Protein AF-0000000086005276 (afdb_homodimer)

Structure (mmCIF, N/CA/C/O backbone):
data_AF-0000000086005276-model_v1
#
loop_
_entity.id
_entity.type
_entity.pdbx_description
1 polymer 'Putative transcriptional regulator'
#
loop_
_atom_site.group_PDB
_atom_site.id
_atom_site.type_symbol
_atom_site.label_atom_id
_atom_site.label_alt_id
_atom_site.label_comp_id
_atom_site.label_asym_id
_atom_site.label_entity_id
_atom_site.label_seq_id
_atom_site.pdbx_PDB_ins_code
_atom_site.Cartn_x
_atom_site.Cartn_y
_atom_site.Cartn_z
_atom_site.occupancy
_atom_site.B_iso_or_equiv
_atom_site.auth_seq_id
_atom_site.auth_comp_id
_atom_site.auth_asym_id
_atom_site.auth_atom_id
_atom_site.pdbx_PDB_model_num
ATOM 1 N N . MET A 1 1 ? 14.531 -35.031 -32.125 1 27.39 1 MET A N 1
ATOM 2 C CA . MET A 1 1 ? 13.594 -35.625 -31.172 1 27.39 1 MET A CA 1
ATOM 3 C C . MET A 1 1 ? 12.617 -34.562 -30.656 1 27.39 1 MET A C 1
ATOM 5 O O . MET A 1 1 ? 11.555 -34.906 -30.141 1 27.39 1 MET A O 1
ATOM 9 N N . ALA A 1 2 ? 13.062 -33.344 -30.766 1 36.91 2 ALA A N 1
ATOM 10 C CA . ALA A 1 2 ? 12.281 -32.188 -30.328 1 36.91 2 ALA A CA 1
ATOM 11 C C . ALA A 1 2 ? 11.133 -31.906 -31.297 1 36.91 2 ALA A C 1
ATOM 13 O O . ALA A 1 2 ? 10.039 -31.531 -30.875 1 36.91 2 ALA A O 1
ATOM 14 N N . LYS A 1 3 ? 11.352 -32 -32.438 1 48.75 3 LYS A N 1
ATOM 15 C CA . LYS A 1 3 ? 10.375 -31.719 -33.469 1 48.75 3 LYS A CA 1
ATOM 16 C C . LYS A 1 3 ? 9.227 -32.719 -33.438 1 48.75 3 LYS A C 1
ATOM 18 O O . LYS A 1 3 ? 8.094 -32.375 -33.812 1 48.75 3 LYS A O 1
ATOM 23 N N . LYS A 1 4 ? 9.492 -33.812 -33.188 1 44.12 4 LYS A N 1
ATOM 24 C CA . LYS A 1 4 ? 8.484 -34.875 -33.188 1 44.12 4 LYS A CA 1
ATOM 25 C C . LYS A 1 4 ? 7.582 -34.781 -31.953 1 44.12 4 LYS A C 1
ATOM 27 O O . LYS A 1 4 ? 6.406 -35.125 -32 1 44.12 4 LYS A O 1
ATOM 32 N N . LEU A 1 5 ? 8.102 -34.25 -30.781 1 45.25 5 LEU A N 1
ATOM 33 C CA . LEU A 1 5 ? 7.32 -34 -29.562 1 45.25 5 LEU A CA 1
ATOM 34 C C . LEU A 1 5 ? 6.332 -32.875 -29.766 1 45.25 5 LEU A C 1
ATOM 36 O O . LEU A 1 5 ? 5.309 -32.812 -29.078 1 45.25 5 LEU A O 1
ATOM 40 N N . SER A 1 6 ? 6.605 -32 -30.656 1 44.97 6 SER A N 1
ATOM 41 C CA . SER A 1 6 ? 5.738 -30.859 -30.922 1 44.97 6 SER A CA 1
ATOM 42 C C . SER A 1 6 ? 4.41 -31.312 -31.531 1 44.97 6 SER A C 1
ATOM 44 O O . SER A 1 6 ? 3.348 -30.844 -31.094 1 44.97 6 SER A O 1
ATOM 46 N N . LYS A 1 7 ? 4.473 -32.125 -32.531 1 47.47 7 LYS A N 1
ATOM 47 C CA . LYS A 1 7 ? 3.285 -32.531 -33.281 1 47.47 7 LYS A CA 1
ATOM 48 C C . LYS A 1 7 ? 2.393 -33.438 -32.438 1 47.47 7 LYS A C 1
ATOM 50 O O . LYS A 1 7 ? 1.165 -33.375 -32.531 1 47.47 7 LYS A O 1
ATOM 55 N N . ASP A 1 8 ? 2.936 -34.344 -31.703 1 43.97 8 ASP A N 1
ATOM 56 C CA . ASP A 1 8 ? 2.16 -35.25 -30.875 1 43.97 8 ASP A CA 1
ATOM 57 C C . ASP A 1 8 ? 1.458 -34.531 -29.734 1 43.97 8 ASP A C 1
ATOM 59 O O . ASP A 1 8 ? 0.433 -34.969 -29.234 1 43.97 8 ASP A O 1
ATOM 63 N N . ILE A 1 9 ? 2 -33.469 -29.297 1 49.47 9 ILE A N 1
ATOM 64 C CA . ILE A 1 9 ? 1.392 -32.688 -28.234 1 49.47 9 ILE A CA 1
ATOM 65 C C . ILE A 1 9 ? 0.088 -32.062 -28.719 1 49.47 9 ILE A C 1
ATOM 67 O O . ILE A 1 9 ? -0.892 -32 -27.969 1 49.47 9 ILE A O 1
ATOM 71 N N . GLU A 1 10 ? -0 -31.672 -29.922 1 47.53 10 GLU A N 1
ATOM 72 C CA . GLU A 1 10 ? -1.218 -31.062 -30.453 1 47.53 10 GLU A CA 1
ATOM 73 C C . GLU A 1 10 ? -2.379 -32.062 -30.438 1 47.53 10 GLU A C 1
ATOM 75 O O . GLU A 1 10 ? -3.537 -31.672 -30.297 1 47.53 10 GLU A O 1
ATOM 80 N N . LYS A 1 11 ? -2.201 -33.219 -30.859 1 49.56 11 LYS A N 1
ATOM 81 C CA . LYS A 1 11 ? -3.254 -34.219 -31.031 1 49.56 11 LYS A CA 1
ATOM 82 C C . LYS A 1 11 ? -3.877 -34.562 -29.688 1 49.56 11 LYS A C 1
ATOM 84 O O . LYS A 1 11 ? -5.062 -34.906 -29.609 1 49.56 11 LYS A O 1
ATOM 89 N N . PHE A 1 12 ? -3.07 -34.625 -28.719 1 47.84 12 PHE A N 1
ATOM 90 C CA . PHE A 1 12 ? -3.568 -35.062 -27.406 1 47.84 12 PHE A CA 1
ATOM 91 C C . PHE A 1 12 ? -4.281 -33.906 -26.703 1 47.84 12 PHE A C 1
ATOM 93 O O . PHE A 1 12 ? -4.934 -34.125 -25.672 1 47.84 12 PHE A O 1
ATOM 100 N N . PHE A 1 13 ? -4.188 -32.719 -27.266 1 47.75 13 PHE A N 1
ATOM 101 C CA . PHE A 1 13 ? -4.676 -31.609 -26.453 1 47.75 13 PHE A CA 1
ATOM 102 C C . PHE A 1 13 ? -5.859 -30.922 -27.109 1 47.75 13 PHE A C 1
ATOM 104 O O . PHE A 1 13 ? -5.699 -30.266 -28.141 1 47.75 13 PHE A O 1
ATOM 111 N N . PRO A 1 14 ? -7.078 -31.312 -26.766 1 44.22 14 PRO A N 1
ATOM 112 C CA . PRO A 1 14 ? -8.25 -30.625 -27.297 1 44.22 14 PRO A CA 1
ATOM 113 C C . PRO A 1 14 ? -8.18 -29.109 -27.109 1 44.22 14 PRO A C 1
ATOM 115 O O . PRO A 1 14 ? -7.488 -28.625 -26.203 1 44.22 14 PRO A O 1
ATOM 118 N N . GLU A 1 15 ? -8.492 -28.344 -28.125 1 42.41 15 GLU A N 1
ATOM 119 C CA . GLU A 1 15 ? -8.57 -26.891 -28.234 1 42.41 15 GLU A CA 1
ATOM 120 C C . GLU A 1 15 ? -9.328 -26.281 -27.062 1 42.41 15 GLU A C 1
ATOM 122 O O . GLU A 1 15 ? -10.555 -26.281 -27.031 1 42.41 15 GLU A O 1
ATOM 127 N N . SER A 1 16 ? -9.188 -26.656 -25.828 1 45.81 16 SER A N 1
ATOM 128 C CA . SER A 1 16 ? -9.984 -25.844 -24.906 1 45.81 16 SER A CA 1
ATOM 129 C C . SER A 1 16 ? -9.656 -24.359 -25.047 1 45.81 16 SER A C 1
ATOM 131 O O . SER A 1 16 ? -8.484 -23.984 -25.109 1 45.81 16 SER A O 1
ATOM 133 N N . THR A 1 17 ? -10.508 -23.594 -25.609 1 44.53 17 THR A N 1
ATOM 134 C CA . THR A 1 17 ? -10.664 -22.172 -25.938 1 44.53 17 THR A CA 1
ATOM 135 C C . THR A 1 17 ? -10.32 -21.297 -24.734 1 44.53 17 THR A C 1
ATOM 137 O O . THR A 1 17 ? -10.484 -20.078 -24.781 1 44.53 17 THR A O 1
ATOM 140 N N . ASN A 1 18 ? -10.117 -21.844 -23.594 1 56.09 18 ASN A N 1
ATOM 141 C CA . ASN A 1 18 ? -10.203 -20.828 -22.562 1 56.09 18 ASN A CA 1
ATOM 142 C C . ASN A 1 18 ? -8.961 -19.938 -22.531 1 56.09 18 ASN A C 1
ATOM 144 O O . ASN A 1 18 ? -7.891 -20.375 -22.125 1 56.09 18 ASN A O 1
ATOM 148 N N . CYS A 1 19 ? -8.969 -18.938 -23.359 1 69.75 19 CYS A N 1
ATOM 149 C CA . CYS A 1 19 ? -8 -17.844 -23.484 1 69.75 19 CYS A CA 1
ATOM 150 C C . CYS A 1 19 ? -7.84 -17.109 -22.172 1 69.75 19 CYS A C 1
ATOM 152 O O . CYS A 1 19 ? -8.812 -16.922 -21.438 1 69.75 19 CYS A O 1
ATOM 154 N N . ILE A 1 20 ? -6.59 -17.125 -21.609 1 84.69 20 ILE A N 1
ATOM 155 C CA . ILE A 1 20 ? -6.238 -16.375 -20.406 1 84.69 20 ILE A CA 1
ATOM 156 C C . ILE A 1 20 ? -6.734 -14.938 -20.531 1 84.69 20 ILE A C 1
ATOM 158 O O . ILE A 1 20 ? -6.434 -14.25 -21.5 1 84.69 20 ILE A O 1
ATOM 162 N N . SER A 1 21 ? -7.668 -14.562 -19.641 1 87.31 21 SER A N 1
ATOM 163 C CA . SER A 1 21 ? -8.172 -13.195 -19.641 1 87.31 21 SER A CA 1
ATOM 164 C C . SER A 1 21 ? -7.098 -12.219 -19.156 1 87.31 21 SER A C 1
ATOM 166 O O . SER A 1 21 ? -6.07 -12.633 -18.625 1 87.31 21 SER A O 1
ATOM 168 N N . SER A 1 22 ? -7.281 -10.945 -19.438 1 89.88 22 SER A N 1
ATOM 169 C CA . SER A 1 22 ? -6.383 -9.898 -18.969 1 89.88 22 SER A CA 1
ATOM 170 C C . SER A 1 22 ? -6.309 -9.898 -17.438 1 89.88 22 SER A C 1
ATOM 172 O O . SER A 1 22 ? -5.242 -9.664 -16.859 1 89.88 22 SER A O 1
ATOM 174 N N . GLU A 1 23 ? -7.441 -10.188 -16.766 1 90.69 23 GLU A N 1
ATOM 175 C CA . GLU A 1 23 ? -7.484 -10.234 -15.305 1 90.69 23 GLU A CA 1
ATOM 176 C C . GLU A 1 23 ? -6.68 -11.414 -14.766 1 90.69 23 GLU A C 1
ATOM 178 O O . GLU A 1 23 ? -6 -11.297 -13.75 1 90.69 23 GLU A O 1
ATOM 183 N N . ASP A 1 24 ? -6.762 -12.516 -15.469 1 91.81 24 ASP A N 1
ATOM 184 C CA . ASP A 1 24 ? -5.98 -13.688 -15.094 1 91.81 24 ASP A CA 1
ATOM 185 C C . ASP A 1 24 ? -4.48 -13.398 -15.172 1 91.81 24 ASP A C 1
ATOM 187 O O . ASP A 1 24 ? -3.725 -13.773 -14.273 1 91.81 24 ASP A O 1
ATOM 191 N N . LYS A 1 25 ? -4.137 -12.766 -16.219 1 93.19 25 LYS A N 1
ATOM 192 C CA . LYS A 1 25 ? -2.729 -12.438 -16.406 1 93.19 25 LYS A CA 1
ATOM 193 C C . LYS A 1 25 ? -2.232 -11.516 -15.305 1 93.19 25 LYS A C 1
ATOM 195 O O . LYS A 1 25 ? -1.12 -11.68 -14.797 1 93.19 25 LYS A O 1
ATOM 200 N N . LYS A 1 26 ? -3.055 -10.516 -14.93 1 94.94 26 LYS A N 1
ATOM 201 C CA . LYS A 1 26 ? -2.676 -9.602 -13.859 1 94.94 26 LYS A CA 1
ATOM 202 C C . LYS A 1 26 ? -2.506 -10.336 -12.531 1 94.94 26 LYS A C 1
ATOM 204 O O . LYS A 1 26 ? -1.577 -10.055 -11.773 1 94.94 26 LYS A O 1
ATOM 209 N N . SER A 1 27 ? -3.424 -11.273 -12.305 1 96.19 27 SER A N 1
ATOM 210 C CA . SER A 1 27 ? -3.32 -12.07 -11.086 1 96.19 27 SER A CA 1
ATOM 211 C C . SER A 1 27 ? -2.033 -12.883 -11.062 1 96.19 27 SER A C 1
ATOM 213 O O . SER A 1 27 ? -1.351 -12.953 -10.039 1 96.19 27 SER A O 1
ATOM 215 N N . PHE A 1 28 ? -1.757 -13.461 -12.188 1 95.31 28 PHE A N 1
ATOM 216 C CA . PHE A 1 28 ? -0.529 -14.242 -12.312 1 95.31 28 PHE A CA 1
ATOM 217 C C . PHE A 1 28 ? 0.695 -13.352 -12.117 1 95.31 28 PHE A C 1
ATOM 219 O O . PHE A 1 28 ? 1.621 -13.719 -11.383 1 95.31 28 PHE A O 1
ATOM 226 N N . ASP A 1 29 ? 0.689 -12.195 -12.773 1 95.19 29 ASP A N 1
ATOM 227 C CA . ASP A 1 29 ? 1.803 -11.258 -12.664 1 95.19 29 ASP A CA 1
ATOM 228 C C . ASP A 1 29 ? 1.958 -10.758 -11.227 1 95.19 29 ASP A C 1
ATOM 230 O O . ASP A 1 29 ? 3.074 -10.492 -10.773 1 95.19 29 ASP A O 1
ATOM 234 N N . LEU A 1 30 ? 0.839 -10.57 -10.531 1 97.62 30 LEU A N 1
ATOM 235 C CA . LEU A 1 30 ? 0.904 -10.156 -9.133 1 97.62 30 LEU A CA 1
ATOM 236 C C . LEU A 1 30 ? 1.621 -11.203 -8.289 1 97.62 30 LEU A C 1
ATOM 238 O O . LEU A 1 30 ? 2.43 -10.859 -7.422 1 97.62 30 LEU A O 1
ATOM 242 N N . VAL A 1 31 ? 1.353 -12.5 -8.508 1 96.75 31 VAL A N 1
ATOM 243 C CA . VAL A 1 31 ? 2.039 -13.57 -7.793 1 96.75 31 VAL A CA 1
ATOM 244 C C . VAL A 1 31 ? 3.543 -13.477 -8.039 1 96.75 31 VAL A C 1
ATOM 246 O O . VAL A 1 31 ? 4.34 -13.578 -7.105 1 96.75 31 VAL A O 1
ATOM 249 N N . GLN A 1 32 ? 3.863 -13.258 -9.32 1 94.25 32 GLN A N 1
ATOM 250 C CA . GLN A 1 32 ? 5.277 -13.133 -9.656 1 94.25 32 GLN A CA 1
ATOM 251 C C . GLN A 1 32 ? 5.918 -11.961 -8.914 1 94.25 32 GLN A C 1
ATOM 253 O O . GLN A 1 32 ? 7.047 -12.07 -8.43 1 94.25 32 GLN A O 1
ATOM 258 N N . THR A 1 33 ? 5.211 -10.836 -8.852 1 95.62 33 THR A N 1
ATOM 259 C CA . THR A 1 33 ? 5.691 -9.648 -8.148 1 95.62 33 THR A CA 1
ATOM 260 C C . THR A 1 33 ? 5.867 -9.945 -6.664 1 95.62 33 THR A C 1
ATOM 262 O O . THR A 1 33 ? 6.891 -9.586 -6.074 1 95.62 33 THR A O 1
ATOM 265 N N . LEU A 1 34 ? 4.883 -10.609 -6.086 1 96.75 34 LEU A N 1
ATOM 266 C CA . LEU A 1 34 ? 4.93 -10.922 -4.66 1 96.75 34 LEU A CA 1
ATOM 267 C C . LEU A 1 34 ? 6.094 -11.852 -4.348 1 96.75 34 LEU A C 1
ATOM 269 O O . LEU A 1 34 ? 6.723 -11.727 -3.291 1 96.75 34 LEU A O 1
ATOM 273 N N . LYS A 1 35 ? 6.402 -12.734 -5.227 1 94.69 35 LYS A N 1
ATOM 274 C CA . LYS A 1 35 ? 7.52 -13.656 -5.039 1 94.69 35 LYS A CA 1
ATOM 275 C C . LYS A 1 35 ? 8.852 -12.914 -5.039 1 94.69 35 LYS A C 1
ATOM 277 O O . LYS A 1 35 ? 9.836 -13.398 -4.484 1 94.69 35 LYS A O 1
ATOM 282 N N . ARG A 1 36 ? 8.844 -11.773 -5.719 1 94.5 36 ARG A N 1
ATOM 283 C CA . ARG A 1 36 ? 10.055 -10.969 -5.754 1 94.5 36 ARG A CA 1
ATOM 284 C C . ARG A 1 36 ? 10.297 -10.281 -4.41 1 94.5 36 ARG A C 1
ATOM 286 O O . ARG A 1 36 ? 11.445 -9.984 -4.059 1 94.5 36 ARG A O 1
ATOM 293 N N . ILE A 1 37 ? 9.312 -9.945 -3.709 1 94.94 37 ILE A N 1
ATOM 294 C CA . ILE A 1 37 ? 9.406 -9.258 -2.426 1 94.94 37 ILE A CA 1
ATOM 295 C C . ILE A 1 37 ? 9.789 -10.258 -1.335 1 94.94 37 ILE A C 1
ATOM 297 O O . ILE A 1 37 ? 8.992 -11.125 -0.973 1 94.94 37 ILE A O 1
ATOM 301 N N . LYS A 1 38 ? 10.891 -10.148 -0.776 1 91.44 38 LYS A N 1
ATOM 302 C CA . LYS A 1 38 ? 11.391 -11.156 0.156 1 91.44 38 LYS A CA 1
ATOM 303 C C . LYS A 1 38 ? 11.234 -10.695 1.602 1 91.44 38 LYS A C 1
ATOM 305 O O . LYS A 1 38 ? 11.383 -11.484 2.533 1 91.44 38 LYS A O 1
ATOM 310 N N . ASP A 1 39 ? 10.93 -9.445 1.847 1 91.75 39 ASP A N 1
ATOM 311 C CA . ASP A 1 39 ? 10.719 -8.922 3.195 1 91.75 39 ASP A CA 1
ATOM 312 C C . ASP A 1 39 ? 9.375 -9.375 3.762 1 91.75 39 ASP A C 1
ATOM 314 O O . ASP A 1 39 ? 8.32 -8.984 3.26 1 91.75 39 ASP A O 1
ATOM 318 N N . TRP A 1 40 ? 9.43 -10.141 4.82 1 93.56 40 TRP A N 1
ATOM 319 C CA . TRP A 1 40 ? 8.219 -10.695 5.418 1 93.56 40 TRP A CA 1
ATOM 320 C C . TRP A 1 40 ? 7.324 -9.586 5.953 1 93.56 40 TRP A C 1
ATOM 322 O O . TRP A 1 40 ? 6.098 -9.688 5.898 1 93.56 40 TRP A O 1
ATOM 332 N N . LYS A 1 41 ? 7.918 -8.531 6.586 1 95.19 41 LYS A N 1
ATOM 333 C CA . LYS A 1 41 ? 7.141 -7.418 7.121 1 95.19 41 LYS A CA 1
ATOM 334 C C . LYS A 1 41 ? 6.363 -6.703 6.02 1 95.19 41 LYS A C 1
ATOM 336 O O . LYS A 1 41 ? 5.227 -6.277 6.227 1 95.19 41 LYS A O 1
ATOM 341 N N . VAL A 1 42 ? 7.023 -6.574 4.895 1 97 42 VAL A N 1
ATOM 342 C CA . VAL A 1 42 ? 6.363 -5.938 3.76 1 97 42 VAL A CA 1
ATOM 343 C C . VAL A 1 42 ? 5.207 -6.809 3.279 1 97 42 VAL A C 1
ATOM 345 O O . VAL A 1 42 ? 4.105 -6.309 3.029 1 97 42 VAL A O 1
ATOM 348 N N . ARG A 1 43 ? 5.387 -8.141 3.145 1 96.62 43 ARG A N 1
ATOM 349 C CA . ARG A 1 43 ? 4.32 -9.047 2.736 1 96.62 43 ARG A CA 1
ATOM 350 C C . ARG A 1 43 ? 3.146 -8.984 3.707 1 96.62 43 ARG A C 1
ATOM 352 O O . ARG A 1 43 ? 1.987 -9 3.289 1 96.62 43 ARG A O 1
ATOM 359 N N . ASP A 1 44 ? 3.496 -8.898 4.969 1 97.25 44 ASP A N 1
ATOM 360 C CA . ASP A 1 44 ? 2.449 -8.781 5.98 1 97.25 44 ASP A CA 1
ATOM 361 C C . ASP A 1 44 ? 1.642 -7.5 5.789 1 97.25 44 ASP A C 1
ATOM 363 O O . ASP A 1 44 ? 0.413 -7.512 5.883 1 97.25 44 ASP A O 1
ATOM 367 N N . ALA A 1 45 ? 2.336 -6.398 5.641 1 97.88 45 ALA A N 1
ATOM 368 C CA . ALA A 1 45 ? 1.669 -5.117 5.422 1 97.88 45 ALA A CA 1
ATOM 369 C C . ALA A 1 45 ? 0.775 -5.164 4.188 1 97.88 45 ALA A C 1
ATOM 371 O O . ALA A 1 45 ? -0.346 -4.652 4.203 1 97.88 45 ALA A O 1
ATOM 372 N N . VAL A 1 46 ? 1.248 -5.805 3.102 1 98.31 46 VAL A N 1
ATOM 373 C CA . VAL A 1 46 ? 0.482 -5.941 1.867 1 98.31 46 VAL A CA 1
ATOM 374 C C . VAL A 1 46 ? -0.764 -6.785 2.123 1 98.31 46 VAL A C 1
ATOM 376 O O . VAL A 1 46 ? -1.847 -6.477 1.619 1 98.31 46 VAL A O 1
ATOM 379 N N . CYS A 1 47 ? -0.59 -7.82 2.863 1 97.88 47 CYS A N 1
ATOM 380 C CA . CYS A 1 47 ? -1.726 -8.68 3.186 1 97.88 47 CYS A CA 1
ATOM 381 C C . CYS A 1 47 ? -2.807 -7.898 3.926 1 97.88 47 CYS A C 1
ATOM 383 O O . CYS A 1 47 ? -3.988 -7.996 3.59 1 97.88 47 CYS A O 1
ATOM 385 N N . VAL A 1 48 ? -2.42 -7.102 4.949 1 97.44 48 VAL A N 1
ATOM 386 C CA . VAL A 1 48 ? -3.355 -6.289 5.715 1 97.44 48 VAL A CA 1
ATOM 387 C C . VAL A 1 48 ? -4.055 -5.297 4.789 1 97.44 48 VAL A C 1
ATOM 389 O O . VAL A 1 48 ? -5.281 -5.172 4.812 1 97.44 48 VAL A O 1
ATOM 392 N N . LEU A 1 49 ? -3.281 -4.629 3.963 1 97.62 49 LEU A N 1
ATOM 393 C CA . LEU A 1 49 ? -3.85 -3.641 3.053 1 97.62 49 LEU A CA 1
ATOM 394 C C . LEU A 1 49 ? -4.844 -4.289 2.096 1 97.62 49 LEU A C 1
ATOM 396 O O . LEU A 1 49 ? -5.941 -3.77 1.886 1 97.62 49 LEU A O 1
ATOM 400 N N . THR A 1 50 ? -4.457 -5.477 1.522 1 98.25 50 THR A N 1
ATOM 401 C CA . THR A 1 50 ? -5.328 -6.176 0.585 1 98.25 50 THR A CA 1
ATOM 402 C C . THR A 1 50 ? -6.633 -6.59 1.264 1 98.25 50 THR A C 1
ATOM 404 O O . THR A 1 50 ? -7.707 -6.477 0.674 1 98.25 50 THR A O 1
ATOM 407 N N . ARG A 1 51 ? -6.543 -7 2.486 1 97.31 51 ARG A N 1
ATOM 408 C CA . ARG A 1 51 ? -7.727 -7.383 3.25 1 97.31 51 ARG A CA 1
ATOM 409 C C . ARG A 1 51 ? -8.688 -6.207 3.395 1 97.31 51 ARG A C 1
ATOM 411 O O . ARG A 1 51 ? -9.898 -6.359 3.201 1 97.31 51 ARG A O 1
ATOM 418 N N . PHE A 1 52 ? -8.195 -5.047 3.664 1 95.69 52 PHE A N 1
ATOM 419 C CA . PHE A 1 52 ? -9.047 -3.883 3.885 1 95.69 52 PHE A CA 1
ATOM 420 C C . PHE A 1 52 ? -9.578 -3.342 2.562 1 95.69 52 PHE A C 1
ATOM 422 O O . PHE A 1 52 ? -10.641 -2.719 2.523 1 95.69 52 PHE A O 1
ATOM 429 N N . LEU A 1 53 ? -8.789 -3.584 1.501 1 96.5 53 LEU A N 1
ATOM 430 C CA . LEU A 1 53 ? -9.32 -3.217 0.194 1 96.5 53 LEU A CA 1
ATOM 431 C C . LEU A 1 53 ? -10.516 -4.098 -0.173 1 96.5 53 LEU A C 1
ATOM 433 O O . LEU A 1 53 ? -11.438 -3.648 -0.855 1 96.5 53 LEU A O 1
ATOM 437 N N . SER A 1 54 ? -10.461 -5.348 0.257 1 95.56 54 SER A N 1
ATOM 438 C CA . SER A 1 54 ? -11.539 -6.289 -0.037 1 95.56 54 SER A CA 1
ATOM 439 C C . SER A 1 54 ? -12.727 -6.07 0.892 1 95.56 54 SER A C 1
ATOM 441 O O . SER A 1 54 ? -13.883 -6.113 0.454 1 95.56 54 SER A O 1
ATOM 443 N N . GLU A 1 55 ? -12.539 -5.805 2.148 1 94.19 55 GLU A N 1
ATOM 444 C CA . GLU A 1 55 ? -13.594 -5.688 3.154 1 94.19 55 GLU A CA 1
ATOM 445 C C . GLU A 1 55 ? -14.133 -4.262 3.225 1 94.19 55 GLU A C 1
ATOM 447 O O . GLU A 1 55 ? -15.242 -4.035 3.713 1 94.19 55 GLU A O 1
ATOM 452 N N . GLY A 1 56 ? -13.336 -3.295 2.842 1 92.38 56 GLY A N 1
ATOM 453 C CA . GLY A 1 56 ? -13.688 -1.89 2.988 1 92.38 56 GLY A CA 1
ATOM 454 C C . GLY A 1 56 ? -12.859 -1.178 4.043 1 92.38 56 GLY A C 1
ATOM 455 O O . GLY A 1 56 ? -12.633 -1.721 5.125 1 92.38 56 GLY A O 1
ATOM 456 N N . ILE A 1 57 ? -12.391 -0.024 3.691 1 91.94 57 ILE A N 1
ATOM 457 C CA . ILE A 1 57 ? -11.648 0.818 4.621 1 91.94 57 ILE A CA 1
ATOM 458 C C . ILE A 1 57 ? -12.586 1.843 5.254 1 91.94 57 ILE A C 1
ATOM 460 O O . ILE A 1 57 ? -13.391 2.473 4.559 1 91.94 57 ILE A O 1
ATOM 464 N N . GLN A 1 58 ? -12.539 1.989 6.551 1 90.25 58 GLN A N 1
ATOM 465 C CA . GLN A 1 58 ? -13.305 3.025 7.234 1 90.25 58 GLN A CA 1
ATOM 466 C C . GLN A 1 58 ? -12.703 4.406 6.996 1 90.25 58 GLN A C 1
ATOM 468 O O . GLN A 1 58 ? -11.547 4.656 7.355 1 90.25 58 GLN A O 1
ATOM 473 N N . ILE A 1 59 ? -13.453 5.246 6.438 1 91.19 59 ILE A N 1
ATOM 474 C CA . ILE A 1 59 ? -12.984 6.594 6.121 1 91.19 59 ILE A CA 1
ATOM 475 C C . ILE A 1 59 ? -13.789 7.617 6.91 1 91.19 59 ILE A C 1
ATOM 477 O O . ILE A 1 59 ? -14.992 7.441 7.121 1 91.19 59 ILE A O 1
ATOM 481 N N . SER A 1 60 ? -13.109 8.625 7.426 1 90.88 60 SER A N 1
ATOM 482 C CA . SER A 1 60 ? -13.789 9.695 8.156 1 90.88 60 SER A CA 1
ATOM 483 C C . SER A 1 60 ? -14.586 10.594 7.223 1 90.88 60 SER A C 1
ATOM 485 O O . SER A 1 60 ? -14.211 10.773 6.062 1 90.88 60 SER A O 1
ATOM 487 N N . LYS A 1 61 ? -15.656 11.102 7.75 1 84.81 61 LYS A N 1
ATOM 488 C CA . LYS A 1 61 ? -16.484 12.031 6.984 1 84.81 61 LYS A CA 1
ATOM 489 C C . LYS A 1 61 ? -15.812 13.398 6.871 1 84.81 61 LYS A C 1
ATOM 491 O O . LYS A 1 61 ? -15.164 13.852 7.816 1 84.81 61 LYS A O 1
ATOM 496 N N . VAL A 1 62 ? -15.891 13.883 5.672 1 87.31 62 VAL A N 1
ATOM 497 C CA . VAL A 1 62 ? -15.391 15.234 5.434 1 87.31 62 VAL A CA 1
ATOM 498 C C . VAL A 1 62 ? -16.562 16.219 5.422 1 87.31 62 VAL A C 1
ATOM 500 O O . VAL A 1 62 ? -17.594 15.961 4.789 1 87.31 62 VAL A O 1
ATOM 503 N N . THR A 1 63 ? -16.484 17.219 6.23 1 85.69 63 THR A N 1
ATOM 504 C CA . THR A 1 63 ? -17.5 18.266 6.254 1 85.69 63 THR A CA 1
ATOM 505 C C . THR A 1 63 ? -16.938 19.562 5.676 1 85.69 63 THR A C 1
ATOM 507 O O . THR A 1 63 ? -15.75 19.844 5.801 1 85.69 63 THR A O 1
ATOM 510 N N . GLU A 1 64 ? -17.734 20.109 4.918 1 87.25 64 GLU A N 1
ATOM 511 C CA . GLU A 1 64 ? -17.375 21.422 4.402 1 87.25 64 GLU A CA 1
ATOM 512 C C . GLU A 1 64 ? -18.141 22.531 5.137 1 87.25 64 GLU A C 1
ATOM 514 O O . GLU A 1 64 ? -19.359 22.641 5.016 1 87.25 64 GLU A O 1
ATOM 519 N N . GLU A 1 65 ? -17.453 23.234 5.91 1 87.06 65 GLU A N 1
ATOM 520 C CA . GLU A 1 65 ? -18.062 24.328 6.676 1 87.06 65 GLU A CA 1
ATOM 521 C C . GLU A 1 65 ? -17.047 25.438 6.941 1 87.06 65 GLU A C 1
ATOM 523 O O . GLU A 1 65 ? -15.844 25.25 6.742 1 87.06 65 GLU A O 1
ATOM 528 N N . ILE A 1 66 ? -17.578 26.594 7.191 1 85.56 66 ILE A N 1
ATOM 529 C CA . ILE A 1 66 ? -16.719 27.688 7.617 1 85.56 66 ILE A CA 1
ATOM 530 C C . ILE A 1 66 ? -16.453 27.578 9.117 1 85.56 66 ILE A C 1
ATOM 532 O O . ILE A 1 66 ? -17.359 27.688 9.93 1 85.56 66 ILE A O 1
ATOM 536 N N . ARG A 1 67 ? -15.266 27.281 9.43 1 87 67 ARG A N 1
ATOM 537 C CA . ARG A 1 67 ? -14.867 27.141 10.828 1 87 67 ARG A CA 1
ATOM 538 C C . ARG A 1 67 ? -14.32 28.453 11.375 1 87 67 ARG A C 1
ATOM 540 O O . ARG A 1 67 ? -13.93 29.344 10.609 1 87 67 ARG A O 1
ATOM 547 N N . PRO A 1 68 ? -14.43 28.562 12.734 1 89.75 68 PRO A N 1
ATOM 548 C CA . PRO A 1 68 ? -13.828 29.766 13.32 1 89.75 68 PRO A CA 1
ATOM 549 C C . PRO A 1 68 ? -12.359 29.938 12.914 1 89.75 68 PRO A C 1
ATOM 551 O O . PRO A 1 68 ? -11.672 28.953 12.641 1 89.75 68 PRO A O 1
ATOM 554 N N . ILE A 1 69 ? -11.992 31.094 12.844 1 87.81 69 ILE A N 1
ATOM 555 C CA . ILE A 1 69 ? -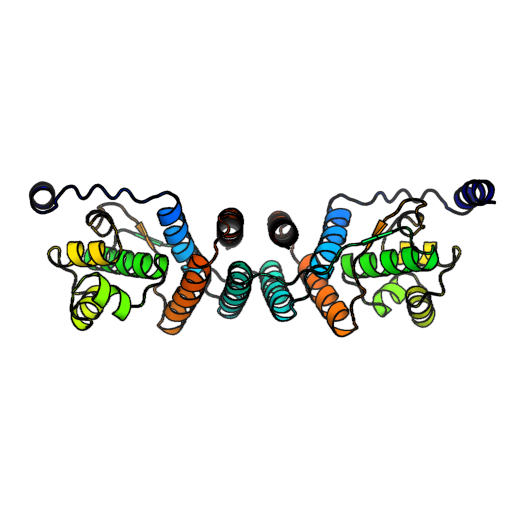10.656 31.484 12.414 1 87.81 69 ILE A CA 1
ATOM 556 C C . ILE A 1 69 ? -9.609 30.703 13.219 1 87.81 69 ILE A C 1
ATOM 558 O O . ILE A 1 69 ? -8.648 30.188 12.648 1 87.81 69 ILE A O 1
ATOM 562 N N . SER A 1 70 ? -9.781 30.625 14.516 1 91.94 70 SER A N 1
ATOM 563 C CA . SER A 1 70 ? -8.828 29.953 15.391 1 91.94 70 SER A CA 1
ATOM 564 C C . SER A 1 70 ? -8.664 28.484 14.992 1 91.94 70 SER A C 1
ATOM 566 O O . SER A 1 70 ? -7.547 27.969 14.953 1 91.94 70 SER A O 1
ATOM 568 N N . TYR A 1 71 ? -9.75 27.859 14.711 1 91.19 71 TYR A N 1
ATOM 569 C CA . TYR A 1 71 ? -9.719 26.469 14.32 1 91.19 71 TYR A CA 1
ATOM 570 C C . TYR A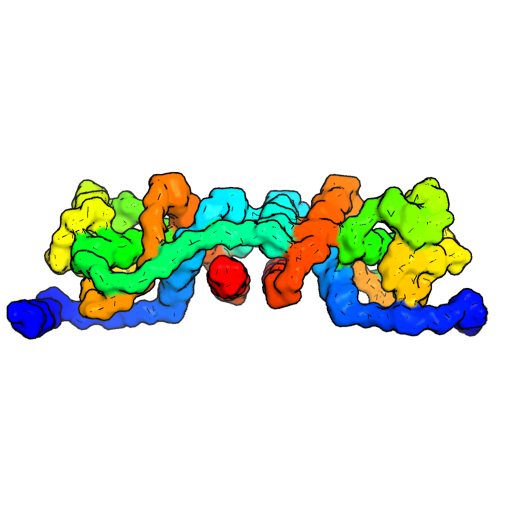 1 71 ? -8.945 26.281 13.016 1 91.19 71 TYR A C 1
ATOM 572 O O . TYR A 1 71 ? -8.117 25.375 12.906 1 91.19 71 TYR A O 1
ATOM 580 N N . GLN A 1 72 ? -9.234 27.094 12.094 1 91.5 72 GLN A N 1
ATOM 581 C CA . GLN A 1 72 ? -8.578 27 10.797 1 91.5 72 GLN A CA 1
ATOM 582 C C . GLN A 1 72 ? -7.062 27.141 10.938 1 91.5 72 GLN A C 1
ATOM 584 O O . GLN A 1 72 ? -6.305 26.359 10.375 1 91.5 72 GLN A O 1
ATOM 589 N N . MET A 1 73 ? -6.672 28.109 11.648 1 92.81 73 MET A N 1
ATOM 590 C CA . MET A 1 73 ? -5.25 28.391 11.812 1 92.81 73 MET A CA 1
ATOM 591 C C . MET A 1 73 ? -4.555 27.25 12.555 1 92.81 73 MET A C 1
ATOM 593 O O . MET A 1 73 ? -3.436 26.875 12.203 1 92.81 73 MET A O 1
ATOM 597 N N . VAL A 1 74 ? -5.223 26.703 13.539 1 93.56 74 VAL A N 1
ATOM 598 C CA . VAL A 1 74 ? -4.676 25.594 14.312 1 93.56 74 VAL A CA 1
ATOM 599 C C . VAL A 1 74 ? -4.484 24.375 13.406 1 93.56 74 VAL A C 1
ATOM 601 O O . VAL A 1 74 ? -3.406 23.781 13.375 1 93.56 74 VAL A O 1
ATOM 604 N N . GLN A 1 75 ? -5.496 24.047 12.688 1 92.81 75 GLN A N 1
ATOM 605 C CA . GLN A 1 75 ? -5.469 22.859 11.852 1 92.81 75 GLN A CA 1
ATOM 606 C C . GLN A 1 75 ? -4.422 22.969 10.75 1 92.81 75 GLN A C 1
ATOM 608 O O . GLN A 1 75 ? -3.689 22.016 10.477 1 92.81 75 GLN A O 1
ATOM 613 N N . LYS A 1 76 ? -4.387 24.094 10.148 1 93.12 76 LYS A N 1
ATOM 614 C CA . LYS A 1 76 ? -3.385 24.312 9.117 1 93.12 76 LYS A CA 1
ATOM 615 C C . LYS A 1 76 ? -1.974 24.156 9.672 1 93.12 76 LYS A C 1
ATOM 617 O O . LYS A 1 76 ? -1.133 23.484 9.062 1 93.12 76 LYS A O 1
ATOM 622 N N . ALA A 1 77 ? -1.761 24.75 10.781 1 95 77 ALA A N 1
ATOM 623 C CA . ALA A 1 77 ? -0.438 24.656 11.391 1 95 77 ALA A CA 1
ATOM 624 C C . ALA A 1 77 ? -0.086 23.219 11.734 1 95 77 ALA A C 1
ATOM 626 O O . ALA A 1 77 ? 1.016 22.75 11.438 1 95 77 ALA A O 1
ATOM 627 N N . LYS A 1 78 ? -0.995 22.516 12.336 1 95.75 78 LYS A N 1
ATOM 628 C CA . LYS A 1 78 ? -0.783 21.125 12.703 1 95.75 78 LYS A CA 1
ATOM 629 C C . LYS A 1 78 ? -0.502 20.266 11.477 1 95.75 78 LYS A C 1
ATOM 631 O O . LYS A 1 78 ? 0.457 19.484 11.461 1 95.75 78 LYS A O 1
ATOM 636 N N . ASP A 1 79 ? -1.318 20.391 10.508 1 95.88 79 ASP A N 1
ATOM 637 C CA . ASP A 1 79 ? -1.214 19.562 9.305 1 95.88 79 ASP A CA 1
ATOM 638 C C . ASP A 1 79 ? 0.108 19.812 8.586 1 95.88 79 ASP A C 1
ATOM 640 O O . ASP A 1 79 ? 0.741 18.875 8.094 1 95.88 79 ASP A O 1
ATOM 644 N N . TRP A 1 80 ? 0.492 21.062 8.539 1 96.5 80 TRP A N 1
ATOM 645 C CA . TRP A 1 80 ? 1.771 21.359 7.906 1 96.5 80 TRP A CA 1
ATOM 646 C C . TRP A 1 80 ? 2.932 20.844 8.742 1 96.5 80 TRP A C 1
ATOM 648 O O . TRP A 1 80 ? 3.957 20.422 8.195 1 96.5 80 TRP A O 1
ATOM 658 N N . ARG A 1 81 ? 2.777 20.969 10.055 1 97.88 81 ARG A N 1
ATOM 659 C CA . ARG A 1 81 ? 3.809 20.391 10.906 1 97.88 81 ARG A CA 1
ATOM 660 C C . ARG A 1 81 ? 3.99 18.906 10.617 1 97.88 81 ARG A C 1
ATOM 662 O O . ARG A 1 81 ? 5.121 18.438 10.484 1 97.88 81 ARG A O 1
ATOM 669 N N . PHE A 1 82 ? 2.906 18.203 10.477 1 97.75 82 PHE A N 1
ATOM 670 C CA . PHE A 1 82 ? 2.955 16.781 10.125 1 97.75 82 PHE A CA 1
ATOM 671 C C . PHE A 1 82 ? 3.562 16.578 8.742 1 97.75 82 PHE A C 1
ATOM 673 O O . PHE A 1 82 ? 4.387 15.688 8.547 1 97.75 82 PHE A O 1
ATOM 680 N N . ALA A 1 83 ? 3.146 17.422 7.793 1 97.44 83 ALA A N 1
ATOM 681 C CA . ALA A 1 83 ? 3.646 17.312 6.422 1 97.44 83 ALA A CA 1
ATOM 682 C C . ALA A 1 83 ? 5.168 17.438 6.383 1 97.44 83 ALA A C 1
ATOM 684 O O . ALA A 1 83 ? 5.824 16.844 5.523 1 97.44 83 ALA A O 1
ATOM 685 N N . ARG A 1 84 ? 5.688 18.172 7.352 1 96.81 84 ARG A N 1
ATOM 686 C CA . ARG A 1 84 ? 7.129 18.375 7.445 1 96.81 84 ARG A CA 1
ATOM 687 C C . ARG A 1 84 ? 7.785 17.297 8.297 1 96.81 84 ARG A C 1
ATOM 689 O O . ARG A 1 84 ? 9.008 17.266 8.445 1 96.81 84 ARG A O 1
ATOM 696 N N . GLY A 1 85 ? 6.961 16.438 8.875 1 97.38 85 GLY A N 1
ATOM 697 C CA . GLY A 1 85 ? 7.484 15.398 9.758 1 97.38 85 GLY A CA 1
ATOM 698 C C . GLY A 1 85 ? 8.062 15.953 11.047 1 97.38 85 GLY A C 1
ATOM 699 O O . GLY A 1 85 ? 9.047 15.414 11.57 1 97.38 85 GLY A O 1
ATOM 700 N N . ARG A 1 86 ? 7.523 16.969 11.578 1 97.56 86 ARG A N 1
ATOM 701 C CA . ARG A 1 86 ? 8.094 17.625 12.75 1 97.56 86 ARG A CA 1
ATOM 702 C C . ARG A 1 86 ? 7.207 17.422 13.977 1 97.56 86 ARG A C 1
ATOM 704 O O . ARG A 1 86 ? 5.98 17.453 13.875 1 97.56 86 ARG A O 1
ATOM 711 N N . THR A 1 87 ? 7.809 17.219 15.109 1 97.69 87 THR A N 1
ATOM 712 C CA . THR A 1 87 ? 7.113 17.281 16.391 1 97.69 87 THR A CA 1
ATOM 713 C C . THR A 1 87 ? 6.906 18.734 16.812 1 97.69 87 THR A C 1
ATOM 715 O O . THR A 1 87 ? 7.441 19.641 16.188 1 97.69 87 THR A O 1
ATOM 718 N N . GLN A 1 88 ? 6.098 18.922 17.844 1 97.94 88 GLN A N 1
ATOM 719 C CA . GLN A 1 88 ? 5.926 20.266 18.391 1 97.94 88 GLN A CA 1
ATOM 720 C C . GLN A 1 88 ? 7.258 20.828 18.875 1 97.94 88 GLN A C 1
ATOM 722 O O . GLN A 1 88 ? 7.535 22.016 18.672 1 97.94 88 GLN A O 1
ATOM 727 N N . MET A 1 89 ? 8.047 19.953 19.422 1 98.12 89 MET A N 1
ATOM 728 C CA . MET A 1 89 ? 9.344 20.375 19.938 1 98.12 89 MET A CA 1
ATOM 729 C C . MET A 1 89 ? 10.266 20.797 18.797 1 98.12 89 MET A C 1
ATOM 731 O O . MET A 1 89 ? 10.938 21.812 18.891 1 98.12 89 MET A O 1
ATOM 735 N N . GLU A 1 90 ? 10.297 20 17.766 1 98.19 90 GLU A N 1
ATOM 736 C CA . GLU A 1 90 ? 11.125 20.344 16.609 1 98.19 90 GLU A CA 1
ATOM 737 C C . GLU A 1 90 ? 10.664 21.641 15.953 1 98.19 90 GLU A C 1
ATOM 739 O O . GLU A 1 90 ? 11.484 22.438 15.508 1 98.19 90 GLU A O 1
ATOM 744 N N . LEU A 1 91 ? 9.344 21.844 15.867 1 98.06 91 LEU A N 1
ATOM 745 C CA . LEU A 1 91 ? 8.812 23.094 15.344 1 98.06 91 LEU A CA 1
ATOM 746 C C . LEU A 1 91 ? 9.234 24.281 16.219 1 98.06 91 LEU A C 1
ATOM 748 O O . LEU A 1 91 ? 9.594 25.344 15.703 1 98.06 91 LEU A O 1
ATOM 752 N N . ALA A 1 92 ? 9.164 24.094 17.516 1 98.12 92 ALA A N 1
ATOM 753 C CA . ALA A 1 92 ? 9.594 25.125 18.453 1 98.12 92 ALA A CA 1
ATOM 754 C C . ALA A 1 92 ? 11.047 25.516 18.219 1 98.12 92 ALA A C 1
ATOM 756 O O . ALA A 1 92 ? 11.375 26.703 18.125 1 98.12 92 ALA A O 1
ATOM 757 N N . ASP A 1 93 ? 11.859 24.578 18.078 1 98.06 93 ASP A N 1
ATOM 758 C CA . ASP A 1 93 ? 13.289 24.797 17.859 1 98.06 93 ASP A CA 1
ATOM 759 C C . ASP A 1 93 ? 13.531 25.562 16.562 1 98.06 93 ASP A C 1
ATOM 761 O O . ASP A 1 93 ? 14.297 26.531 16.547 1 98.06 93 ASP A O 1
ATOM 765 N N . LYS A 1 94 ? 12.859 25.219 15.5 1 97.06 94 LYS A N 1
ATOM 766 C CA . LYS A 1 94 ? 13.062 25.828 14.188 1 97.06 94 LYS A CA 1
ATOM 767 C C . LYS A 1 94 ? 12.484 27.234 14.125 1 97.06 94 LYS A C 1
ATOM 769 O O . LYS A 1 94 ? 12.977 28.078 13.383 1 97.06 94 LYS A O 1
ATOM 774 N N . SER A 1 95 ? 11.438 27.453 14.828 1 96.06 95 SER A N 1
ATOM 775 C CA . SER A 1 95 ? 10.766 28.75 14.805 1 96.06 95 SER A CA 1
ATOM 776 C C . SER A 1 95 ? 11.398 29.703 15.805 1 96.06 95 SER A C 1
ATOM 778 O O . SER A 1 95 ? 11.125 30.906 15.766 1 96.06 95 SER A O 1
ATOM 780 N N . GLY A 1 96 ? 12.195 29.219 16.734 1 96.25 96 GLY A N 1
ATOM 781 C CA . GLY A 1 96 ? 12.773 30.047 17.781 1 96.25 96 GLY A CA 1
ATOM 782 C C . GLY A 1 96 ? 11.789 30.391 18.891 1 96.25 96 GLY A C 1
ATOM 783 O O . GLY A 1 96 ? 12.023 31.297 19.672 1 96.25 96 GLY A O 1
ATOM 784 N N . MET A 1 97 ? 10.719 29.766 18.875 1 96.38 97 MET A N 1
ATOM 785 C CA . MET A 1 97 ? 9.695 29.984 19.891 1 96.38 97 MET A CA 1
ATOM 786 C C . MET A 1 97 ? 9.812 28.953 21.016 1 96.38 97 MET A C 1
ATOM 788 O O . MET A 1 97 ? 10.281 27.828 20.781 1 96.38 97 MET A O 1
ATOM 792 N N . PRO A 1 98 ? 9.422 29.359 22.281 1 97.38 98 PRO A N 1
ATOM 793 C CA . PRO A 1 98 ? 9.312 28.328 23.328 1 97.38 98 PRO A CA 1
ATOM 794 C C . PRO A 1 98 ? 8.297 27.25 22.984 1 97.38 98 PRO A C 1
ATOM 796 O O . PRO A 1 98 ? 7.246 27.547 22.406 1 97.38 98 PRO A O 1
ATOM 799 N N . HIS A 1 99 ? 8.617 25.969 23.375 1 97.88 99 HIS A N 1
ATOM 800 C CA . HIS A 1 99 ? 7.727 24.828 23.125 1 97.88 99 HIS A CA 1
ATOM 801 C C . HIS A 1 99 ? 6.316 25.125 23.641 1 97.88 99 HIS A C 1
ATOM 803 O O . HIS A 1 99 ? 5.336 24.797 22.969 1 97.88 99 HIS A O 1
ATOM 809 N N . GLY A 1 100 ? 6.227 25.734 24.781 1 97.62 100 GLY A N 1
ATOM 810 C CA . GLY A 1 100 ? 4.934 26.047 25.375 1 97.62 100 GLY A CA 1
ATOM 811 C C . GLY A 1 100 ? 4.074 26.938 24.484 1 97.62 100 GLY A C 1
ATOM 812 O O . GLY A 1 100 ? 2.848 26.828 24.5 1 97.62 100 GLY A O 1
ATOM 813 N N . GLN A 1 101 ? 4.688 27.844 23.766 1 97.12 101 GLN A N 1
ATOM 814 C CA . GLN A 1 101 ? 3.957 28.734 22.875 1 97.12 101 GLN A CA 1
ATOM 815 C C . GLN A 1 101 ? 3.383 27.953 21.688 1 97.12 101 GLN A C 1
ATOM 817 O O . GLN A 1 101 ? 2.262 28.234 21.25 1 97.12 101 GLN A O 1
ATOM 822 N N . VAL A 1 102 ? 4.117 27.016 21.141 1 97.69 102 VAL A N 1
ATOM 823 C CA . VAL A 1 102 ? 3.658 26.172 20.047 1 97.69 102 VAL A CA 1
ATOM 824 C C . VAL A 1 102 ? 2.461 25.344 20.5 1 97.69 102 VAL A C 1
ATOM 826 O O . VAL A 1 102 ? 1.454 25.25 19.797 1 97.69 102 VAL A O 1
ATOM 829 N N . VAL A 1 103 ? 2.602 24.766 21.688 1 97.25 103 VAL A N 1
ATOM 830 C CA . VAL A 1 103 ? 1.541 23.938 22.25 1 97.25 103 VAL A CA 1
ATOM 831 C C . VAL A 1 103 ? 0.269 24.766 22.406 1 97.25 103 VAL A C 1
ATOM 833 O O . VAL A 1 103 ? -0.818 24.328 22.031 1 97.25 103 VAL A O 1
ATOM 836 N N . ARG A 1 104 ? 0.372 25.953 22.953 1 96.81 104 ARG A N 1
ATOM 837 C CA . ARG A 1 104 ? -0.778 26.828 23.172 1 96.81 104 ARG A CA 1
ATOM 838 C C . ARG A 1 104 ? -1.418 27.219 21.844 1 96.81 104 ARG A C 1
ATOM 840 O O . ARG A 1 104 ? -2.645 27.25 21.719 1 96.81 104 ARG A O 1
ATOM 847 N N . TYR A 1 105 ? -0.555 27.578 20.906 1 96.56 105 TYR A N 1
ATOM 848 C CA . TYR A 1 105 ? -1.065 27.906 19.578 1 96.56 105 TYR A CA 1
ATOM 849 C C . TYR A 1 105 ? -1.934 26.766 19.031 1 96.56 105 TYR A C 1
ATOM 851 O O . TYR A 1 105 ? -3.057 27 18.578 1 96.56 105 TYR A O 1
ATOM 859 N N . GLU A 1 106 ? -1.428 25.469 19.078 1 95.56 106 GLU A N 1
ATOM 860 C CA . GLU A 1 106 ? -2.119 24.328 18.5 1 95.56 106 GLU A CA 1
ATOM 861 C C . GLU A 1 106 ? -3.318 23.906 19.344 1 95.56 106 GLU A C 1
ATOM 863 O O . GLU A 1 106 ? -4.121 23.078 18.922 1 95.56 106 GLU A O 1
ATOM 868 N N . LYS A 1 107 ? -3.404 24.562 20.547 1 94.5 107 LYS A N 1
ATOM 869 C CA . LYS A 1 107 ? -4.574 24.328 21.391 1 94.5 107 LYS A CA 1
ATOM 870 C C . LYS A 1 107 ? -5.641 25.391 21.156 1 94.5 107 LYS A C 1
ATOM 872 O O . LYS A 1 107 ? -6.715 25.344 21.766 1 94.5 107 LYS A O 1
ATOM 877 N N . GLY A 1 108 ? -5.309 26.328 20.344 1 94.44 108 GLY A N 1
ATOM 878 C CA . GLY A 1 108 ? -6.344 27.281 19.984 1 94.44 108 GLY A CA 1
ATOM 879 C C . GLY A 1 108 ? -5.992 28.719 20.328 1 94.44 108 GLY A C 1
ATOM 880 O O . GLY A 1 108 ? -6.719 29.641 19.969 1 94.44 108 GLY A O 1
ATOM 881 N N . GLU A 1 109 ? -4.949 28.969 21.125 1 94.56 109 GLU A N 1
ATOM 882 C CA . GLU A 1 109 ? -4.488 30.328 21.422 1 94.56 109 GLU A CA 1
ATOM 883 C C . GLU A 1 109 ? -3.682 30.906 20.266 1 94.56 109 GLU A C 1
ATOM 885 O O . GLU A 1 109 ? -2.508 31.234 20.438 1 94.56 109 GLU A O 1
ATOM 890 N N . VAL A 1 110 ? -4.398 31.141 19.203 1 92.44 110 VAL A N 1
ATOM 891 C CA . VAL A 1 110 ? -3.748 31.594 17.984 1 92.44 110 VAL A CA 1
ATOM 892 C C . VAL A 1 110 ? -3.682 33.125 17.969 1 92.44 110 VAL A C 1
ATOM 894 O O . VAL A 1 110 ? -4.496 33.781 18.609 1 92.44 110 VAL A O 1
ATOM 897 N N . SER A 1 111 ? -2.672 33.688 17.406 1 89.81 111 SER A N 1
ATOM 898 C CA . SER A 1 111 ? -2.576 35.125 17.188 1 89.81 111 SER A CA 1
ATOM 899 C C . SER A 1 111 ? -1.863 35.438 15.867 1 89.81 111 SER A C 1
ATOM 901 O O . SER A 1 111 ? -1.025 34.656 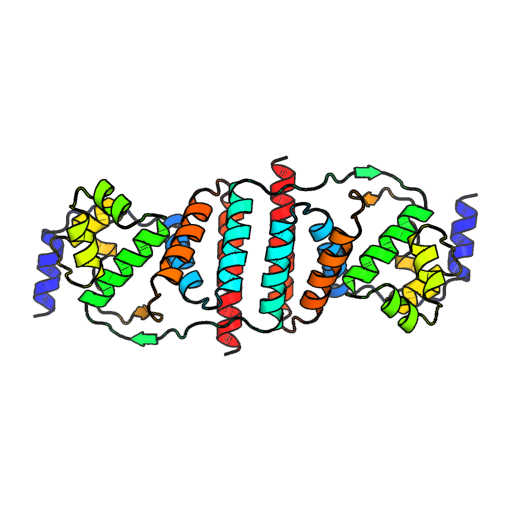15.414 1 89.81 111 SER A O 1
ATOM 903 N N . PHE A 1 112 ? -2.213 36.531 15.305 1 89 112 PHE A N 1
ATOM 904 C CA . PHE A 1 112 ? -1.613 36.969 14.055 1 89 112 PHE A CA 1
ATOM 905 C C . PHE A 1 112 ? -0.146 37.344 14.25 1 89 112 PHE A C 1
ATOM 907 O O . PHE A 1 112 ? 0.631 37.344 13.297 1 89 112 PHE A O 1
ATOM 914 N N . LYS A 1 113 ? 0.139 37.562 15.484 1 89.12 113 LYS A N 1
ATOM 915 C CA . LYS A 1 113 ? 1.525 37.875 15.805 1 89.12 113 LYS A CA 1
ATOM 916 C C . LYS A 1 113 ? 2.4 36.625 15.789 1 89.12 113 LYS A C 1
ATOM 918 O O . LYS A 1 113 ? 3.555 36.688 15.367 1 89.12 113 LYS A O 1
ATOM 923 N N . ILE A 1 114 ? 1.889 35.469 16.203 1 92.88 114 ILE A N 1
ATOM 924 C CA . ILE A 1 114 ? 2.641 34.25 16.375 1 92.88 114 ILE A CA 1
ATOM 925 C C . ILE A 1 114 ? 2.648 33.469 15.055 1 92.88 114 ILE A C 1
ATOM 927 O O . ILE A 1 114 ? 3.604 32.75 14.758 1 92.88 114 ILE A O 1
ATOM 931 N N . ALA A 1 115 ? 1.621 33.625 14.242 1 93.88 115 ALA A N 1
ATOM 932 C CA . ALA A 1 115 ? 1.423 32.844 13.023 1 93.88 115 ALA A CA 1
ATOM 933 C C . ALA A 1 115 ? 2.633 32.969 12.102 1 93.88 115 ALA A C 1
ATOM 935 O O . ALA A 1 115 ? 3.102 31.953 11.555 1 93.88 115 ALA A O 1
ATOM 936 N N . PRO A 1 116 ? 3.182 34.188 11.945 1 93.5 116 PRO A N 1
ATOM 937 C CA . PRO A 1 116 ? 4.363 34.281 11.086 1 93.5 116 PRO A CA 1
ATOM 938 C C . PRO A 1 116 ? 5.547 33.469 11.609 1 93.5 116 PRO A C 1
ATOM 940 O O . PRO A 1 116 ? 6.289 32.875 10.828 1 93.5 116 PRO A O 1
ATOM 943 N N . LYS A 1 117 ? 5.746 33.438 12.875 1 94.81 117 LYS A N 1
ATOM 944 C CA . LYS A 1 117 ? 6.832 32.656 13.461 1 94.81 117 LYS A CA 1
ATOM 945 C C . LYS A 1 117 ? 6.609 31.156 13.266 1 94.81 117 LYS A C 1
ATOM 947 O O . LYS A 1 117 ? 7.547 30.422 12.961 1 94.81 117 LYS A O 1
ATOM 952 N N . MET A 1 118 ? 5.367 30.719 13.492 1 95.88 118 MET A N 1
ATOM 953 C CA . MET A 1 118 ? 5 29.344 13.211 1 95.88 118 MET A CA 1
ATOM 954 C C . MET A 1 118 ? 5.332 28.969 11.773 1 95.88 118 MET A C 1
ATOM 956 O O . MET A 1 118 ? 5.93 27.922 11.523 1 95.88 118 MET A O 1
ATOM 960 N N . ALA A 1 119 ? 4.871 29.828 10.891 1 95.56 119 ALA A N 1
ATOM 961 C CA . ALA A 1 119 ? 5.086 29.594 9.461 1 95.56 119 ALA A CA 1
ATOM 962 C C . ALA A 1 119 ? 6.574 29.5 9.141 1 95.56 119 ALA A C 1
ATOM 964 O O . ALA A 1 119 ? 6.996 28.656 8.352 1 95.56 119 ALA A O 1
ATOM 965 N N . GLU A 1 120 ? 7.328 30.359 9.727 1 94.81 120 GLU A N 1
ATOM 966 C CA . GLU A 1 120 ? 8.773 30.344 9.531 1 94.81 120 GLU A CA 1
ATOM 967 C C . GLU A 1 120 ? 9.367 29 9.961 1 94.81 120 GLU A C 1
ATOM 969 O O . GLU A 1 120 ? 10.18 28.422 9.242 1 94.81 120 GLU A O 1
ATOM 974 N N . GLY A 1 121 ? 8.953 28.5 11.109 1 96 121 GLY A N 1
ATOM 975 C CA . GLY A 1 121 ? 9.414 27.203 11.586 1 96 121 GLY A CA 1
ATOM 976 C C . GLY A 1 121 ? 9.016 26.062 10.68 1 96 121 GLY A C 1
ATOM 977 O O . GLY A 1 121 ? 9.625 24.984 10.727 1 96 121 GLY A O 1
ATOM 978 N N . LEU A 1 122 ? 8.055 26.266 9.875 1 96.5 122 LEU A N 1
ATOM 979 C CA . LEU A 1 122 ? 7.551 25.266 8.945 1 96.5 122 LEU A CA 1
ATOM 980 C C . LEU A 1 122 ? 8.055 25.531 7.535 1 96.5 122 LEU A C 1
ATOM 982 O O . LEU A 1 122 ? 7.66 24.844 6.59 1 96.5 122 LEU A O 1
ATOM 986 N N . SER A 1 123 ? 8.852 26.531 7.367 1 94.56 123 SER A N 1
ATOM 987 C CA . SER A 1 123 ? 9.398 26.938 6.074 1 94.56 123 SER A CA 1
ATOM 988 C C . SER A 1 123 ? 8.289 27.266 5.078 1 94.56 123 SER A C 1
ATOM 990 O O . SER A 1 123 ? 8.312 26.797 3.941 1 94.56 123 SER A O 1
ATOM 992 N N . LEU A 1 124 ? 7.375 27.969 5.586 1 94.12 124 LEU A N 1
ATOM 993 C CA . LEU A 1 124 ? 6.238 28.391 4.777 1 94.12 124 LEU A CA 1
ATOM 994 C C . LEU A 1 124 ? 6.133 29.906 4.754 1 94.12 124 LEU A C 1
ATOM 996 O O . LEU A 1 124 ? 6.66 30.594 5.637 1 94.12 124 LEU A O 1
ATOM 1000 N N . HIS A 1 125 ? 5.434 30.359 3.719 1 90.31 125 HIS A N 1
ATOM 1001 C CA . HIS A 1 125 ? 4.949 31.734 3.775 1 90.31 125 HIS A CA 1
ATOM 1002 C C . HIS A 1 125 ? 3.832 31.891 4.801 1 90.31 125 HIS A C 1
ATOM 1004 O O . HIS A 1 125 ? 2.965 31.016 4.91 1 90.31 125 HIS A O 1
ATOM 1010 N N . TYR A 1 126 ? 3.859 33 5.586 1 86.19 126 TYR A N 1
ATOM 1011 C CA . TYR A 1 126 ? 2.938 33.156 6.707 1 86.19 126 TYR A CA 1
ATOM 1012 C C . TYR A 1 126 ? 1.49 33.094 6.23 1 86.19 126 TYR A C 1
ATOM 1014 O O . TYR A 1 126 ? 0.604 32.688 6.973 1 86.19 126 TYR A O 1
ATOM 1022 N N . ARG A 1 127 ? 1.167 33.5 5.012 1 87.81 127 ARG A N 1
ATOM 1023 C CA . ARG A 1 127 ? -0.195 33.562 4.492 1 87.81 127 ARG A CA 1
ATOM 1024 C C . ARG A 1 127 ? -0.832 32.188 4.434 1 87.81 127 ARG A C 1
ATOM 1026 O O . ARG A 1 127 ? -2.059 32.062 4.445 1 87.81 127 ARG A O 1
ATOM 1033 N N . VAL A 1 128 ? 0.046 31.219 4.359 1 90.38 128 VAL A N 1
ATOM 1034 C CA . VAL A 1 128 ? -0.439 29.844 4.246 1 90.38 128 VAL A CA 1
ATOM 1035 C C . VAL A 1 128 ? -1.217 29.469 5.504 1 90.38 128 VAL A C 1
ATOM 1037 O O . VAL A 1 128 ? -2.154 28.672 5.441 1 90.38 128 VAL A O 1
ATOM 1040 N N . LEU A 1 129 ? -0.851 30.031 6.652 1 92.5 129 LEU A N 1
ATOM 1041 C CA . LEU A 1 129 ? -1.477 29.656 7.918 1 92.5 129 LEU A CA 1
ATOM 1042 C C . LEU A 1 129 ? -2.652 30.578 8.234 1 92.5 129 LEU A C 1
ATOM 1044 O O . LEU A 1 129 ? -3.385 30.344 9.195 1 92.5 129 LEU A O 1
ATOM 1048 N N . LEU A 1 130 ? -2.867 31.594 7.414 1 88.69 130 LEU A N 1
ATOM 1049 C CA . LEU A 1 130 ? -3.953 32.531 7.668 1 88.69 130 LEU A CA 1
ATOM 1050 C C . LEU A 1 130 ? -5.289 31.953 7.207 1 88.69 130 LEU A C 1
ATOM 1052 O O . LEU A 1 130 ? -5.344 31.203 6.234 1 88.69 130 LEU A O 1
ATOM 1056 N N . PRO A 1 131 ? -6.352 32.281 8.023 1 85.94 131 PRO A N 1
ATOM 1057 C CA . PRO A 1 131 ? -7.676 31.766 7.656 1 85.94 131 PRO A CA 1
ATOM 1058 C C . PRO A 1 131 ? -8.172 32.312 6.324 1 85.94 131 PRO A C 1
ATOM 1060 O O . PRO A 1 131 ? -7.707 33.375 5.871 1 85.94 131 PRO A O 1
ATOM 1063 N N . THR A 1 132 ? -8.961 31.5 5.723 1 80 132 THR A N 1
ATOM 1064 C CA . THR A 1 132 ? -9.641 31.938 4.512 1 80 132 THR A CA 1
ATOM 1065 C C . THR A 1 132 ? -11.133 32.125 4.758 1 80 132 THR A C 1
ATOM 1067 O O . THR A 1 132 ? -11.68 31.578 5.723 1 80 132 THR A O 1
ATOM 1070 N N . SER A 1 133 ? -11.75 33.031 4.031 1 81.81 133 SER A N 1
ATOM 1071 C CA . SER A 1 133 ? -13.18 33.281 4.156 1 81.81 133 SER A CA 1
ATOM 1072 C C . SER A 1 133 ? -13.984 32.156 3.502 1 81.81 133 SER A C 1
ATOM 1074 O O . SER A 1 133 ? -15.211 32.125 3.611 1 81.81 133 SER A O 1
ATOM 1076 N N . LYS A 1 134 ? -13.312 31.281 2.963 1 81 134 LYS A N 1
ATOM 1077 C CA . LYS A 1 134 ? -14.008 30.219 2.24 1 81 134 LYS A CA 1
ATOM 1078 C C . LYS A 1 134 ? -14.18 28.984 3.115 1 81 134 LYS A C 1
ATOM 1080 O O . LYS A 1 134 ? -13.391 28.75 4.035 1 81 134 LYS A O 1
ATOM 1085 N N . ALA A 1 135 ? -15.281 28.297 2.879 1 81.5 135 ALA A N 1
ATOM 1086 C CA . ALA A 1 135 ? -15.484 27 3.525 1 81.5 135 ALA A CA 1
ATOM 1087 C C . ALA A 1 135 ? -14.359 26.031 3.178 1 81.5 135 ALA A C 1
ATOM 1089 O O . ALA A 1 135 ? -13.906 25.984 2.031 1 81.5 135 ALA A O 1
ATOM 1090 N N . GLU A 1 136 ? -13.789 25.453 4.191 1 80.81 136 GLU A N 1
ATOM 1091 C CA . GLU A 1 136 ? -12.734 24.469 3.988 1 80.81 136 GLU A CA 1
ATOM 1092 C C . GLU A 1 136 ? -13.195 23.078 4.414 1 80.81 136 GLU A C 1
ATOM 1094 O O . GLU A 1 136 ? -14.039 22.938 5.297 1 80.81 136 GLU A O 1
ATOM 1099 N N . ARG A 1 137 ? -12.656 22.141 3.643 1 80 137 ARG A N 1
ATOM 1100 C CA . ARG A 1 137 ? -12.938 20.75 3.977 1 80 137 ARG A CA 1
ATOM 1101 C C . ARG A 1 137 ? -12.117 20.297 5.184 1 80 137 ARG A C 1
ATOM 1103 O O . ARG A 1 137 ? -10.906 20.547 5.246 1 80 137 ARG A O 1
ATOM 1110 N N . TYR A 1 138 ? -12.875 19.875 6.129 1 77.94 138 TYR A N 1
ATOM 1111 C CA . TYR A 1 138 ? -12.195 19.375 7.324 1 77.94 138 TYR A CA 1
ATOM 1112 C C . TYR A 1 138 ? -12.734 18 7.73 1 77.94 138 TYR A C 1
ATOM 1114 O O . TYR A 1 138 ? -13.867 17.656 7.395 1 77.94 138 TYR A O 1
ATOM 1122 N N . CYS A 1 139 ? -11.773 17.172 8.227 1 82.19 139 CYS A N 1
ATOM 1123 C CA . CYS A 1 139 ? -12.18 15.914 8.836 1 82.19 139 CYS A CA 1
ATOM 1124 C C . CYS A 1 139 ? -12.039 15.969 10.352 1 82.19 139 CYS A C 1
ATOM 1126 O O . CYS A 1 139 ? -11.445 16.906 10.891 1 82.19 139 CYS A O 1
ATOM 1128 N N . GLU A 1 140 ? -12.648 15.039 11.062 1 80.5 140 GLU A N 1
ATOM 1129 C CA . GLU A 1 140 ? -12.578 14.961 12.523 1 80.5 140 GLU A CA 1
ATOM 1130 C C . GLU A 1 140 ? -11.125 14.977 13.008 1 80.5 140 GLU A C 1
ATOM 1132 O O . GLU A 1 140 ? -10.234 14.461 12.328 1 80.5 140 GLU A O 1
ATOM 1137 N N . ASP A 1 141 ? -10.977 15.594 14.117 1 81 141 ASP A N 1
ATOM 1138 C CA . ASP A 1 141 ? -9.648 15.695 14.695 1 81 141 ASP A CA 1
ATOM 1139 C C . ASP A 1 141 ? -9.117 14.32 15.109 1 81 141 ASP A C 1
ATOM 1141 O O . ASP A 1 141 ? -9.898 13.43 15.461 1 81 141 ASP A O 1
ATOM 1145 N N . GLU A 1 142 ? -7.875 14.188 15.016 1 87.44 142 GLU A N 1
ATOM 1146 C CA . GLU A 1 142 ? -7.18 12.984 15.445 1 87.44 142 GLU A CA 1
ATOM 1147 C C . GLU A 1 142 ? -6.914 13.008 16.953 1 87.44 142 GLU A C 1
ATOM 1149 O O . GLU A 1 142 ? -6.742 14.078 17.531 1 87.44 142 GLU A O 1
ATOM 1154 N N . ASP A 1 143 ? -6.93 11.852 17.516 1 90 143 ASP A N 1
ATOM 1155 C CA . ASP A 1 143 ? -6.445 11.789 18.891 1 90 143 ASP A CA 1
ATOM 1156 C C . ASP A 1 143 ? -4.926 11.672 18.938 1 90 143 ASP A C 1
ATOM 1158 O O . ASP A 1 143 ? -4.262 11.734 17.891 1 90 143 ASP A O 1
ATOM 1162 N N . GLY A 1 144 ? -4.395 11.656 20.094 1 92.12 144 GLY A N 1
ATOM 1163 C CA . GLY A 1 144 ? -2.951 11.641 20.266 1 92.12 144 GLY A CA 1
ATOM 1164 C C . GLY A 1 144 ? -2.27 10.508 19.531 1 92.12 144 GLY A C 1
ATOM 1165 O O . GLY A 1 144 ? -1.23 10.711 18.891 1 92.12 144 GLY A O 1
ATOM 1166 N N . GLU A 1 145 ? -2.865 9.305 19.609 1 94 145 GLU A N 1
ATOM 1167 C CA . GLU A 1 145 ? -2.281 8.125 18.953 1 94 145 GLU A CA 1
ATOM 1168 C C . GLU A 1 145 ? -2.309 8.258 17.438 1 94 145 GLU A C 1
ATOM 1170 O O . GLU A 1 145 ? -1.337 7.918 16.766 1 94 145 GLU A O 1
ATOM 1175 N N . GLY A 1 146 ? -3.426 8.75 16.953 1 94.69 146 GLY A N 1
ATOM 1176 C CA . GLY A 1 146 ? -3.533 8.992 15.516 1 94.69 146 GLY A CA 1
ATOM 1177 C C . GLY A 1 146 ? -2.529 10.008 15.008 1 94.69 146 GLY A C 1
ATOM 1178 O O . GLY A 1 146 ? -1.938 9.82 13.938 1 94.69 146 GLY A O 1
ATOM 1179 N N . GLU A 1 147 ? -2.338 11.047 15.766 1 95 147 GLU A N 1
ATOM 1180 C CA . GLU A 1 147 ? -1.376 12.078 15.383 1 95 147 GLU A CA 1
ATOM 1181 C C . GLU A 1 147 ? 0.043 11.516 15.344 1 95 147 GLU A C 1
ATOM 1183 O O . GLU A 1 147 ? 0.814 11.828 14.438 1 95 147 GLU A O 1
ATOM 1188 N N . LYS A 1 148 ? 0.35 10.734 16.344 1 96.31 148 LYS A N 1
ATOM 1189 C CA . LYS A 1 148 ? 1.679 10.133 16.391 1 96.31 148 LYS A CA 1
ATOM 1190 C C . LYS A 1 148 ? 1.928 9.234 15.188 1 96.31 148 LYS A C 1
ATOM 1192 O O . LYS A 1 148 ? 3.023 9.242 14.625 1 96.31 148 LYS A O 1
ATOM 1197 N N . LYS A 1 149 ? 0.953 8.438 14.859 1 97 149 LYS A N 1
ATOM 1198 C CA . LYS A 1 149 ? 1.075 7.531 13.719 1 97 149 LYS A CA 1
ATOM 1199 C C . LYS A 1 149 ? 1.272 8.305 12.422 1 97 149 LYS A C 1
ATOM 1201 O O . LYS A 1 149 ? 2.141 7.965 11.617 1 97 149 LYS A O 1
ATOM 1206 N N . ILE A 1 150 ? 0.48 9.336 12.234 1 97.69 150 ILE A N 1
ATOM 1207 C CA . ILE A 1 150 ? 0.597 10.156 11.031 1 97.69 150 ILE A CA 1
ATOM 1208 C C . ILE A 1 150 ? 1.991 10.781 10.969 1 97.69 150 ILE A C 1
ATOM 1210 O O . ILE A 1 150 ? 2.623 10.789 9.906 1 97.69 150 ILE A O 1
ATOM 1214 N N . LEU A 1 151 ? 2.422 11.258 12.086 1 98.12 151 LEU A N 1
ATOM 1215 C CA . LEU A 1 151 ? 3.762 11.836 12.141 1 98.12 151 LEU A CA 1
ATOM 1216 C C . LEU A 1 151 ? 4.812 10.805 11.742 1 98.12 151 LEU A C 1
ATOM 1218 O O . LEU A 1 151 ? 5.727 11.109 10.969 1 98.12 151 LEU A O 1
ATOM 1222 N N . SER A 1 152 ? 4.68 9.578 12.289 1 98.19 152 SER A N 1
ATOM 1223 C CA . SER A 1 152 ? 5.621 8.508 11.969 1 98.19 152 SER A CA 1
ATOM 1224 C C . SER A 1 152 ? 5.645 8.227 10.469 1 98.19 152 SER A C 1
ATOM 1226 O O . SER A 1 152 ? 6.715 8.086 9.875 1 98.19 152 SER A O 1
ATOM 1228 N N . ILE A 1 153 ? 4.508 8.117 9.883 1 98.5 153 ILE A N 1
ATOM 1229 C CA . ILE A 1 153 ? 4.402 7.852 8.453 1 98.5 153 ILE A CA 1
ATOM 1230 C C . ILE A 1 153 ? 5.078 8.969 7.668 1 98.5 153 ILE A C 1
ATOM 1232 O O . ILE A 1 153 ? 5.871 8.711 6.762 1 98.5 153 ILE A O 1
ATOM 1236 N N . MET A 1 154 ? 4.824 10.227 8.07 1 98.38 154 MET A N 1
ATOM 1237 C CA . MET A 1 154 ? 5.328 11.367 7.312 1 98.38 154 MET A CA 1
ATOM 1238 C C . MET A 1 154 ? 6.84 11.492 7.457 1 98.38 154 MET A C 1
ATOM 1240 O O . MET A 1 154 ? 7.527 11.906 6.523 1 98.38 154 MET A O 1
ATOM 1244 N N . ARG A 1 155 ? 7.332 11.148 8.602 1 97.94 155 ARG A N 1
ATOM 1245 C CA . ARG A 1 155 ? 8.781 11.133 8.773 1 97.94 155 ARG A CA 1
ATOM 1246 C C . ARG A 1 155 ? 9.438 10.141 7.82 1 97.94 155 ARG A C 1
ATOM 1248 O O . ARG A 1 155 ? 10.445 10.453 7.188 1 97.94 155 ARG A O 1
ATOM 1255 N N . GLU A 1 156 ? 8.891 8.953 7.777 1 97.94 156 GLU A N 1
ATOM 1256 C CA . GLU A 1 156 ? 9.406 7.953 6.848 1 97.94 156 GLU A CA 1
ATOM 1257 C C . GLU A 1 156 ? 9.25 8.414 5.402 1 97.94 156 GLU A C 1
ATOM 1259 O O . GLU A 1 156 ? 10.133 8.195 4.574 1 97.94 156 GLU A O 1
ATOM 1264 N N . TYR A 1 157 ? 8.188 9.039 5.102 1 98.31 157 TYR A N 1
ATOM 1265 C CA . TYR A 1 157 ? 7.898 9.547 3.764 1 98.31 157 TYR A CA 1
ATOM 1266 C C . TYR A 1 157 ? 8.953 10.555 3.324 1 98.31 157 TYR A C 1
ATOM 1268 O O . TYR A 1 157 ? 9.406 10.531 2.176 1 98.31 157 TYR A O 1
ATOM 1276 N N . GLN A 1 158 ? 9.312 11.414 4.242 1 96.12 158 GLN A N 1
ATOM 1277 C CA . GLN A 1 158 ? 10.305 12.445 3.938 1 96.12 158 GLN A CA 1
ATOM 1278 C C . GLN A 1 158 ? 11.664 11.82 3.637 1 96.12 158 GLN A C 1
ATOM 1280 O O . GLN A 1 158 ? 12.469 12.391 2.898 1 96.12 158 GLN A O 1
ATOM 1285 N N . LYS A 1 159 ? 11.891 10.688 4.133 1 96.75 159 LYS A N 1
ATOM 1286 C CA . LYS A 1 159 ? 13.18 10.016 3.965 1 96.75 159 LYS A CA 1
ATOM 1287 C C . LYS A 1 159 ? 13.266 9.312 2.613 1 96.75 159 LYS A C 1
ATOM 1289 O O . LYS A 1 159 ? 14.336 8.867 2.203 1 96.75 159 LYS A O 1
ATOM 1294 N N . ILE A 1 160 ? 12.133 9.125 2.008 1 96.75 160 ILE A N 1
ATOM 1295 C CA . ILE A 1 160 ? 12.148 8.477 0.699 1 96.75 160 ILE A CA 1
ATOM 1296 C C . ILE A 1 160 ? 12.898 9.359 -0.3 1 96.75 160 ILE A C 1
ATOM 1298 O O . ILE A 1 160 ? 12.508 10.5 -0.552 1 96.75 160 ILE A O 1
ATOM 1302 N N . ASP A 1 161 ? 13.977 8.93 -0.918 1 93.19 161 ASP A N 1
ATOM 1303 C CA . ASP A 1 161 ? 14.828 9.727 -1.796 1 93.19 161 ASP A CA 1
ATOM 1304 C C . ASP A 1 161 ? 14.344 9.656 -3.242 1 93.19 161 ASP A C 1
ATOM 1306 O O . ASP A 1 161 ? 14.641 10.539 -4.047 1 93.19 161 ASP A O 1
ATOM 1310 N N . ASN A 1 162 ? 13.641 8.578 -3.586 1 94.38 162 ASN A N 1
ATOM 1311 C CA . ASN A 1 162 ? 13.133 8.406 -4.945 1 94.38 162 ASN A CA 1
ATOM 1312 C C . ASN A 1 162 ? 11.766 9.062 -5.121 1 94.38 162 ASN A C 1
ATOM 1314 O O . ASN A 1 162 ? 10.789 8.633 -4.512 1 94.38 162 ASN A O 1
ATOM 1318 N N . GLN A 1 163 ? 11.719 10.148 -5.906 1 94.81 163 GLN A N 1
ATOM 1319 C CA . GLN A 1 163 ? 10.5 10.922 -6.078 1 94.81 163 GLN A CA 1
ATOM 1320 C C . GLN A 1 163 ? 9.383 10.062 -6.668 1 94.81 163 GLN A C 1
ATOM 1322 O O . GLN A 1 163 ? 8.211 10.242 -6.328 1 94.81 163 GLN A O 1
ATOM 1327 N N . LYS A 1 164 ? 9.711 9.164 -7.605 1 95.44 164 LYS A N 1
ATOM 1328 C CA . LYS A 1 164 ? 8.703 8.281 -8.195 1 95.44 164 LYS A CA 1
ATOM 1329 C C . LYS A 1 164 ? 8.016 7.438 -7.129 1 95.44 164 LYS A C 1
ATOM 1331 O O . LYS A 1 164 ? 6.805 7.227 -7.184 1 95.44 164 LYS A O 1
ATOM 1336 N N . LEU A 1 165 ? 8.828 6.938 -6.227 1 97 165 LEU A N 1
ATOM 1337 C CA . LEU A 1 165 ? 8.273 6.133 -5.145 1 97 165 LEU A CA 1
ATOM 1338 C C . LEU A 1 165 ? 7.344 6.969 -4.273 1 97 165 LEU A C 1
ATOM 1340 O O . LEU A 1 165 ? 6.281 6.5 -3.861 1 97 165 LEU A O 1
ATOM 1344 N N . LYS A 1 166 ? 7.676 8.219 -3.93 1 97.06 166 LYS A N 1
ATOM 1345 C CA . LYS A 1 166 ? 6.82 9.125 -3.166 1 97.06 166 LYS A CA 1
ATOM 1346 C C . LYS A 1 166 ? 5.488 9.344 -3.873 1 97.06 166 LYS A C 1
ATOM 1348 O O . LYS A 1 166 ? 4.426 9.25 -3.252 1 97.06 166 LYS A O 1
ATOM 1353 N N . ASP A 1 167 ? 5.629 9.586 -5.148 1 97.06 167 ASP A N 1
ATOM 1354 C CA . ASP A 1 167 ? 4.434 9.852 -5.945 1 97.06 167 ASP A CA 1
ATOM 1355 C C . ASP A 1 167 ? 3.527 8.617 -5.996 1 97.06 167 ASP A C 1
ATOM 1357 O O . ASP A 1 167 ? 2.301 8.742 -5.977 1 97.06 167 ASP A O 1
ATOM 1361 N N . LEU A 1 168 ? 4.168 7.477 -6.129 1 97.25 168 LEU A N 1
ATOM 1362 C CA . LEU A 1 168 ? 3.418 6.227 -6.188 1 97.25 168 LEU A CA 1
ATOM 1363 C C . LEU A 1 168 ? 2.619 6.016 -4.902 1 97.25 168 LEU A C 1
ATOM 1365 O O . LEU A 1 168 ? 1.433 5.68 -4.953 1 97.25 168 LEU A O 1
ATOM 1369 N N . LEU A 1 169 ? 3.252 6.223 -3.76 1 97.94 169 LEU A N 1
ATOM 1370 C CA . LEU A 1 169 ? 2.58 6.047 -2.477 1 97.94 169 LEU A CA 1
ATOM 1371 C C . LEU A 1 169 ? 1.424 7.031 -2.33 1 97.94 169 LEU A C 1
ATOM 1373 O O . LEU A 1 169 ? 0.314 6.641 -1.962 1 97.94 169 LEU A O 1
ATOM 1377 N N . TYR A 1 170 ? 1.737 8.305 -2.635 1 97.38 170 TYR A N 1
ATOM 1378 C CA . TYR A 1 170 ? 0.717 9.344 -2.549 1 97.38 170 TYR A CA 1
ATOM 1379 C C . TYR A 1 170 ? -0.479 9.008 -3.432 1 97.38 170 TYR A C 1
ATOM 1381 O O . TYR A 1 170 ? -1.626 9.07 -2.982 1 97.38 170 TYR A O 1
ATOM 1389 N N . SER A 1 171 ? -0.219 8.656 -4.691 1 97.38 171 SER A N 1
ATOM 1390 C CA . SER A 1 171 ? -1.286 8.375 -5.645 1 97.38 171 SER A CA 1
ATOM 1391 C C . SER A 1 171 ? -2.1 7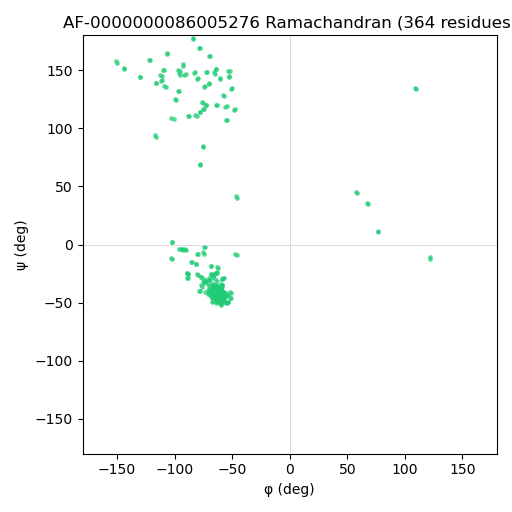.156 -5.219 1 97.38 171 SER A C 1
ATOM 1393 O O . SER A 1 171 ? -3.328 7.156 -5.328 1 97.38 171 SER A O 1
ATOM 1395 N N . PHE A 1 172 ? -1.421 6.148 -4.754 1 98.31 172 PHE A N 1
ATOM 1396 C CA . PHE A 1 172 ? -2.09 4.93 -4.316 1 98.31 172 PHE A CA 1
ATOM 1397 C C . PHE A 1 172 ? -3.064 5.227 -3.18 1 98.31 172 PHE A C 1
ATOM 1399 O O . PHE A 1 172 ? -4.254 4.918 -3.281 1 98.31 172 PHE A O 1
ATOM 1406 N N . LEU A 1 173 ? -2.656 5.895 -2.111 1 97.94 173 LEU A N 1
ATOM 1407 C CA . LEU A 1 173 ? -3.484 6.148 -0.937 1 97.94 173 LEU A CA 1
ATOM 1408 C C . LEU A 1 173 ? -4.613 7.117 -1.266 1 97.94 173 LEU A C 1
ATOM 1410 O O . LEU A 1 173 ? -5.746 6.934 -0.819 1 97.94 173 LEU A O 1
ATOM 1414 N N . SER A 1 174 ? -4.238 8.164 -1.996 1 97.25 174 SER A N 1
ATOM 1415 C CA . SER A 1 174 ? -5.242 9.156 -2.365 1 97.25 174 SER A CA 1
ATOM 1416 C C . SER A 1 174 ? -6.387 8.516 -3.146 1 97.25 174 SER A C 1
ATOM 1418 O O . SER A 1 174 ? -7.559 8.797 -2.885 1 97.25 174 SER A O 1
ATOM 1420 N N . GLU A 1 175 ? -6.07 7.613 -4.117 1 97.06 175 GLU A N 1
ATOM 1421 C CA . GLU A 1 175 ? -7.098 6.969 -4.93 1 97.06 175 GLU A CA 1
ATOM 1422 C C . GLU A 1 175 ? -7.918 5.984 -4.102 1 97.06 175 GLU A C 1
ATOM 1424 O O . GLU A 1 175 ? -9.133 5.863 -4.293 1 97.06 175 GLU A O 1
ATOM 1429 N N . VAL A 1 176 ? -7.246 5.25 -3.246 1 97.25 176 VAL A N 1
ATOM 1430 C CA . VAL A 1 176 ? -7.945 4.305 -2.385 1 97.25 176 VAL A CA 1
ATOM 1431 C C . VAL A 1 176 ? -9 5.035 -1.557 1 97.25 176 VAL A C 1
ATOM 1433 O O . VAL A 1 176 ? -10.141 4.59 -1.456 1 97.25 176 VAL A O 1
ATOM 1436 N N . VAL A 1 177 ? -8.648 6.145 -0.977 1 96.31 177 VAL A N 1
ATOM 1437 C CA . VAL A 1 177 ? -9.555 6.922 -0.145 1 96.31 177 VAL A CA 1
ATOM 1438 C C . VAL A 1 177 ? -10.695 7.473 -1.001 1 96.31 177 VAL A C 1
ATOM 1440 O O . VAL A 1 177 ? -11.859 7.457 -0.587 1 96.31 177 VAL A O 1
ATOM 1443 N N . LYS A 1 178 ? -10.328 8 -2.178 1 95.12 178 LYS A N 1
ATOM 1444 C CA . LYS A 1 178 ? -11.344 8.539 -3.086 1 95.12 178 LYS A CA 1
ATOM 1445 C C . LYS A 1 178 ? -12.383 7.484 -3.438 1 95.12 178 LYS A C 1
ATOM 1447 O O . LYS A 1 178 ? -13.586 7.754 -3.391 1 95.12 178 LYS A O 1
ATOM 1452 N N . ILE A 1 179 ? -11.93 6.281 -3.766 1 95.5 179 ILE A N 1
ATOM 1453 C CA . ILE A 1 179 ? -12.828 5.199 -4.148 1 95.5 179 ILE A CA 1
ATOM 1454 C C . ILE A 1 179 ? -13.672 4.781 -2.945 1 95.5 179 ILE A C 1
ATOM 1456 O O . ILE A 1 179 ? -14.867 4.5 -3.084 1 95.5 179 ILE A O 1
ATOM 1460 N N . SER A 1 180 ? -13.008 4.699 -1.799 1 92.69 180 SER A N 1
ATOM 1461 C CA . SER A 1 180 ? -13.727 4.309 -0.586 1 92.69 180 SER A CA 1
ATOM 1462 C C . SER A 1 180 ? -14.797 5.328 -0.227 1 92.69 180 SER A C 1
ATOM 1464 O O . SER A 1 180 ? -15.82 4.977 0.372 1 92.69 180 SER A O 1
ATOM 1466 N N . GLU A 1 181 ? -14.539 6.605 -0.469 1 90.06 181 GLU A N 1
ATOM 1467 C CA . GLU A 1 181 ? -15.5 7.672 -0.207 1 90.06 181 GLU A CA 1
ATOM 1468 C C . GLU A 1 181 ? -16.719 7.547 -1.114 1 90.06 181 GLU A C 1
ATOM 1470 O O . GLU A 1 181 ? -17.844 7.836 -0.695 1 90.06 181 GLU A O 1
ATOM 1475 N N . GLU A 1 182 ? -16.516 7.125 -2.354 1 86.56 182 GLU A N 1
ATOM 1476 C CA . GLU A 1 182 ? -17.594 6.961 -3.322 1 86.56 182 GLU A CA 1
ATOM 1477 C C . GLU A 1 182 ? -18.5 5.789 -2.949 1 86.56 182 GLU A C 1
ATOM 1479 O O . GLU A 1 182 ? -19.688 5.781 -3.287 1 86.56 182 GLU A O 1
ATOM 1484 N N . LYS A 1 183 ? -18.016 4.758 -2.305 1 78.19 183 LYS A N 1
ATOM 1485 C CA . LYS A 1 183 ? -18.797 3.586 -1.914 1 78.19 183 LYS A CA 1
ATOM 1486 C C . LYS A 1 183 ? -19.594 3.857 -0.647 1 78.19 183 LYS A C 1
ATOM 1488 O O . LYS A 1 183 ? -20.594 3.174 -0.377 1 78.19 183 LYS A O 1
ATOM 1493 N N . ALA A 1 184 ? -19.188 4.809 0.261 1 66.62 184 ALA A N 1
ATOM 1494 C CA . ALA A 1 184 ? -19.906 5.133 1.489 1 66.62 184 ALA A CA 1
ATOM 1495 C C . ALA A 1 184 ? -21.078 6.062 1.205 1 66.62 184 ALA A C 1
ATOM 1497 O O . ALA A 1 184 ? -21.016 6.883 0.288 1 66.62 184 ALA A O 1
ATOM 1498 N N . MET B 1 1 ? -16.312 45.75 9.078 1 27.78 1 MET B N 1
ATOM 1499 C CA . MET B 1 1 ? -15.156 45.469 9.93 1 27.78 1 MET B CA 1
ATOM 1500 C C . MET B 1 1 ? -14.219 44.469 9.266 1 27.78 1 MET B C 1
ATOM 1502 O O . MET B 1 1 ? -13.055 44.344 9.648 1 27.78 1 MET B O 1
ATOM 1506 N N . ALA B 1 2 ? -14.805 43.75 8.414 1 39.53 2 ALA B N 1
ATOM 1507 C CA . ALA B 1 2 ? -14.078 42.75 7.641 1 39.53 2 ALA B CA 1
ATOM 1508 C C . ALA B 1 2 ? -13.156 43.406 6.613 1 39.53 2 ALA B C 1
ATOM 1510 O O . ALA B 1 2 ? -12.039 42.938 6.391 1 39.53 2 ALA B O 1
ATOM 1511 N N . LYS B 1 3 ? -13.523 44.281 6.023 1 50.03 3 LYS B N 1
ATOM 1512 C CA . LYS B 1 3 ? -12.797 44.969 4.953 1 50.03 3 LYS B CA 1
ATOM 1513 C C . LYS B 1 3 ? -11.57 45.688 5.496 1 50.03 3 LYS B C 1
ATOM 1515 O O . LYS B 1 3 ? -10.57 45.844 4.793 1 50.03 3 LYS B O 1
ATOM 1520 N N . LYS B 1 4 ? -11.656 46.188 6.523 1 45.03 4 LYS B N 1
ATOM 1521 C CA . LYS B 1 4 ? -10.57 46.969 7.125 1 45.03 4 LYS B CA 1
ATOM 1522 C C . LYS B 1 4 ? -9.477 46.031 7.66 1 45.03 4 LYS B C 1
ATOM 1524 O O . LYS B 1 4 ? -8.297 46.406 7.668 1 45.03 4 LYS B O 1
ATOM 1529 N N . LEU B 1 5 ? -9.797 44.781 8.133 1 45.59 5 LEU B N 1
ATOM 1530 C CA . LEU B 1 5 ? -8.844 43.781 8.586 1 45.59 5 LEU B CA 1
ATOM 1531 C C . LEU B 1 5 ? -8.031 43.25 7.414 1 45.59 5 LEU B C 1
ATOM 1533 O O . LEU B 1 5 ? -6.922 42.75 7.605 1 45.59 5 LEU B O 1
ATOM 1537 N N . SER B 1 6 ? -8.539 43.312 6.262 1 45.06 6 SER B N 1
ATOM 1538 C CA . SER B 1 6 ? -7.859 42.812 5.074 1 45.06 6 SER B CA 1
ATOM 1539 C C . SER B 1 6 ? -6.613 43.656 4.762 1 45.06 6 SER B C 1
ATOM 1541 O O . SER B 1 6 ? -5.551 43.094 4.48 1 45.06 6 SER B O 1
ATOM 1543 N N . LYS B 1 7 ? -6.75 44.938 4.75 1 47.5 7 LYS B N 1
ATOM 1544 C CA . LYS B 1 7 ? -5.676 45.844 4.344 1 47.5 7 LYS B CA 1
ATOM 1545 C C . LYS B 1 7 ? -4.559 45.875 5.383 1 47.5 7 LYS B C 1
ATOM 1547 O O . LYS B 1 7 ? -3.385 46 5.035 1 47.5 7 LYS B O 1
ATOM 1552 N N . ASP B 1 8 ? -4.863 45.844 6.641 1 44.06 8 ASP B N 1
ATOM 1553 C CA . ASP B 1 8 ? -3.855 45.906 7.695 1 44.06 8 ASP B CA 1
ATOM 1554 C C . ASP B 1 8 ? -3.041 44.594 7.734 1 44.06 8 ASP B C 1
ATOM 1556 O O . ASP B 1 8 ? -1.904 44.594 8.211 1 44.06 8 ASP B O 1
ATOM 1560 N N . ILE B 1 9 ? -3.598 43.562 7.371 1 48.97 9 ILE B N 1
ATOM 1561 C CA . ILE B 1 9 ? -2.889 42.281 7.352 1 48.97 9 ILE B CA 1
ATOM 1562 C C . ILE B 1 9 ? -1.775 42.312 6.305 1 48.97 9 ILE B C 1
ATOM 1564 O O . ILE B 1 9 ? -0.69 41.781 6.52 1 48.97 9 ILE B O 1
ATOM 1568 N N . GLU B 1 10 ? -1.938 42.969 5.246 1 47.72 10 GLU B N 1
ATOM 1569 C CA . GLU B 1 10 ? -0.911 43.062 4.215 1 47.72 10 GLU B CA 1
ATOM 1570 C C . GLU B 1 10 ? 0.34 43.781 4.723 1 47.72 10 GLU B C 1
ATOM 1572 O O . GLU B 1 10 ? 1.451 43.469 4.277 1 47.72 10 GLU B O 1
ATOM 1577 N N . LYS B 1 11 ? 0.241 44.844 5.352 1 49.81 11 LYS B N 1
ATOM 1578 C CA . LYS B 1 11 ? 1.354 45.688 5.77 1 49.81 11 LYS B CA 1
ATOM 1579 C C . LYS B 1 11 ? 2.246 44.969 6.777 1 49.81 11 LYS B C 1
ATOM 1581 O O . LYS B 1 11 ? 3.445 45.25 6.859 1 49.81 11 LYS B O 1
ATOM 1586 N N . PHE B 1 12 ? 1.654 44.219 7.598 1 47.25 12 PHE B N 1
ATOM 1587 C CA . PHE B 1 12 ? 2.418 43.562 8.633 1 47.25 12 PHE B CA 1
ATOM 1588 C C . PHE B 1 12 ? 3.104 42.312 8.07 1 47.25 12 PHE B C 1
ATOM 1590 O O . PHE B 1 12 ? 3.934 41.688 8.75 1 47.25 12 PHE B O 1
ATOM 1597 N N . PHE B 1 13 ? 2.773 41.938 6.836 1 46.91 13 PHE B N 1
ATOM 1598 C CA . PHE B 1 13 ? 3.268 40.625 6.41 1 46.91 13 PHE B CA 1
ATOM 1599 C C . PHE B 1 13 ? 4.238 40.75 5.246 1 46.91 13 PHE B C 1
ATOM 1601 O O . PHE B 1 13 ? 3.834 41.094 4.125 1 46.91 13 PHE B O 1
ATOM 1608 N N . PRO B 1 14 ? 5.516 40.844 5.512 1 43.59 14 PRO B N 1
ATOM 1609 C CA . PRO B 1 14 ? 6.496 40.875 4.422 1 43.59 14 PRO B CA 1
ATOM 1610 C C . PRO B 1 14 ? 6.301 39.75 3.42 1 43.59 14 PRO B C 1
ATOM 1612 O O . PRO B 1 14 ? 5.742 38.688 3.762 1 43.59 14 PRO B O 1
ATOM 1615 N N . GLU B 1 15 ? 6.344 40.031 2.154 1 42.28 15 GLU B N 1
ATOM 1616 C CA . GLU B 1 15 ? 6.254 39.188 0.971 1 42.28 15 GLU B CA 1
ATOM 1617 C C . GLU B 1 15 ? 7.137 37.938 1.11 1 42.28 15 GLU B C 1
ATOM 1619 O O . GLU B 1 15 ? 8.352 38 0.896 1 42.28 15 GLU B O 1
ATOM 1624 N N . SER B 1 16 ? 7.27 37.25 2.199 1 45.81 16 SER B N 1
ATOM 1625 C CA . SER B 1 16 ? 8.141 36.094 2.014 1 45.81 16 SER B CA 1
ATOM 1626 C C . SER B 1 16 ? 7.664 35.219 0.852 1 45.81 16 SER B C 1
ATOM 1628 O O . SER B 1 16 ? 6.473 34.938 0.736 1 45.81 16 SER B O 1
ATOM 1630 N N . THR B 1 17 ? 8.344 35.25 -0.215 1 44.78 17 THR B N 1
ATOM 1631 C CA . THR B 1 17 ? 8.336 34.594 -1.524 1 44.78 17 THR B CA 1
ATOM 1632 C C . THR B 1 17 ? 8.148 33.094 -1.386 1 44.78 17 THR B C 1
ATOM 1634 O O . THR B 1 17 ? 8.195 32.344 -2.377 1 44.78 17 THR B O 1
ATOM 1637 N N . ASN B 1 18 ? 8.195 32.562 -0.224 1 56.09 18 ASN B N 1
ATOM 1638 C CA . ASN B 1 18 ? 8.391 31.109 -0.374 1 56.09 18 ASN B CA 1
ATOM 1639 C C . ASN B 1 18 ? 7.098 30.422 -0.808 1 56.09 18 ASN B C 1
ATOM 1641 O O . ASN B 1 18 ? 6.168 30.281 -0.013 1 56.09 18 ASN B O 1
ATOM 1645 N N . CYS B 1 19 ? 6.852 30.422 -2.088 1 69.69 19 CYS B N 1
ATOM 1646 C CA . CYS B 1 19 ? 5.785 29.719 -2.807 1 69.69 19 CYS B CA 1
ATOM 1647 C C . CYS B 1 19 ? 5.805 28.234 -2.51 1 69.69 19 CYS B C 1
ATOM 1649 O O . CYS B 1 19 ? 6.875 27.625 -2.391 1 69.69 19 CYS B O 1
ATOM 1651 N N . ILE B 1 20 ? 4.695 27.719 -1.932 1 84.5 20 ILE B N 1
ATOM 1652 C CA . ILE B 1 20 ? 4.508 26.297 -1.68 1 84.5 20 ILE B CA 1
ATOM 1653 C C . ILE B 1 20 ? 4.84 25.5 -2.939 1 84.5 20 ILE B C 1
ATOM 1655 O O . ILE B 1 20 ? 4.305 25.766 -4.016 1 84.5 20 ILE B O 1
ATOM 1659 N N . SER B 1 21 ? 5.879 24.672 -2.848 1 87.38 21 SER B N 1
ATOM 1660 C CA . SER B 1 21 ? 6.25 23.828 -3.975 1 87.38 21 SER B CA 1
ATOM 1661 C C . SER B 1 21 ? 5.203 22.75 -4.219 1 87.38 21 SER B C 1
ATOM 1663 O O . SER B 1 21 ? 4.336 22.516 -3.373 1 87.38 21 SER B O 1
ATOM 1665 N N . SER B 1 22 ? 5.223 22.156 -5.398 1 90.06 22 SER B N 1
ATOM 1666 C CA . SER B 1 22 ? 4.336 21.047 -5.719 1 90.06 22 SER B CA 1
ATOM 1667 C C . SER B 1 22 ? 4.547 19.875 -4.758 1 90.06 22 SER B C 1
ATOM 1669 O O . SER B 1 22 ? 3.59 19.203 -4.371 1 90.06 22 SER B O 1
ATOM 1671 N N . GLU B 1 23 ? 5.809 19.656 -4.328 1 90.75 23 GLU B N 1
ATOM 1672 C CA . GLU B 1 23 ? 6.125 18.578 -3.391 1 90.75 23 GLU B CA 1
ATOM 1673 C C . GLU B 1 23 ? 5.543 18.859 -2.01 1 90.75 23 GLU B C 1
ATOM 1675 O O . GLU B 1 23 ? 5.055 17.953 -1.336 1 90.75 23 GLU B O 1
ATOM 1680 N N . ASP B 1 24 ? 5.586 20.125 -1.624 1 91.81 24 ASP B N 1
ATOM 1681 C CA . ASP B 1 24 ? 4.996 20.516 -0.351 1 91.81 24 ASP B CA 1
ATOM 1682 C C . ASP B 1 24 ? 3.49 20.266 -0.341 1 91.81 24 ASP B C 1
ATOM 1684 O O . ASP B 1 24 ? 2.945 19.766 0.643 1 91.81 24 ASP B O 1
ATOM 1688 N N . LYS B 1 25 ? 2.9 20.625 -1.415 1 93.31 25 LYS B N 1
ATOM 1689 C CA . LYS B 1 25 ? 1.457 20.438 -1.521 1 93.31 25 LYS B CA 1
ATOM 1690 C C . LYS B 1 25 ? 1.092 18.953 -1.438 1 93.31 25 LYS B C 1
ATOM 1692 O O . LYS B 1 25 ? 0.112 18.578 -0.787 1 93.31 25 LYS B O 1
ATOM 1697 N N . LYS B 1 26 ? 1.871 18.094 -2.109 1 95.12 26 LYS B N 1
ATOM 1698 C CA . LYS B 1 26 ? 1.618 16.656 -2.064 1 95.12 26 LYS B CA 1
ATOM 1699 C C . LYS B 1 26 ? 1.763 16.125 -0.646 1 95.12 26 LYS B C 1
ATOM 1701 O O . LYS B 1 26 ? 0.969 15.281 -0.212 1 95.12 26 LYS B O 1
ATOM 1706 N N . SER B 1 27 ? 2.791 16.625 0.036 1 96.31 27 SER B N 1
ATOM 1707 C CA . SER B 1 27 ? 2.984 16.203 1.421 1 96.31 27 SER B CA 1
ATOM 1708 C C . SER B 1 27 ? 1.799 16.609 2.291 1 96.31 27 SER B C 1
ATOM 1710 O O . SER B 1 27 ? 1.327 15.812 3.111 1 96.31 27 SER B O 1
ATOM 1712 N N . PHE B 1 28 ? 1.381 17.812 2.08 1 95.38 28 PHE B N 1
ATOM 1713 C CA . PHE B 1 28 ? 0.224 18.297 2.822 1 95.38 28 PHE B CA 1
ATOM 1714 C C . PHE B 1 28 ? -1.015 17.469 2.498 1 95.38 28 PHE B C 1
ATOM 1716 O O . PHE B 1 28 ? -1.757 17.078 3.398 1 95.38 28 PHE B O 1
ATOM 1723 N N . ASP B 1 29 ? -1.244 17.219 1.21 1 95.38 29 ASP B N 1
ATOM 1724 C CA . ASP B 1 29 ? -2.396 16.438 0.774 1 95.38 29 ASP B CA 1
ATOM 1725 C C . ASP B 1 29 ? -2.326 15.008 1.317 1 95.38 29 ASP B C 1
ATOM 1727 O O . ASP B 1 29 ? -3.357 14.398 1.609 1 95.38 29 ASP B O 1
ATOM 1731 N N . LEU B 1 30 ? -1.126 14.453 1.393 1 97.69 30 LEU B N 1
ATOM 1732 C CA . LEU B 1 30 ? -0.967 13.117 1.959 1 97.69 30 LEU B CA 1
ATOM 1733 C C . LEU B 1 30 ? -1.421 13.086 3.414 1 97.69 30 LEU B C 1
ATOM 1735 O O . LEU B 1 30 ? -2.082 12.141 3.844 1 97.69 30 LEU B O 1
ATOM 1739 N N . VAL B 1 31 ? -1.075 14.117 4.219 1 96.81 31 VAL B N 1
ATOM 1740 C CA . VAL B 1 31 ? -1.523 14.211 5.605 1 96.81 31 VAL B CA 1
ATOM 1741 C C . VAL B 1 31 ? -3.049 14.203 5.656 1 96.81 31 VAL B C 1
ATOM 1743 O O . VAL B 1 31 ? -3.646 13.492 6.469 1 96.81 31 VAL B O 1
ATOM 1746 N N . GLN B 1 32 ? -3.619 15 4.754 1 94.44 32 GLN B N 1
ATOM 1747 C CA . GLN B 1 32 ? -5.078 15.055 4.715 1 94.44 32 GLN B CA 1
ATOM 1748 C C . GLN B 1 32 ? -5.664 13.68 4.41 1 94.44 32 GLN B C 1
ATOM 1750 O O . GLN B 1 32 ? -6.672 13.281 5.004 1 94.44 32 GLN B O 1
ATOM 1755 N N . THR B 1 33 ? -5.059 12.969 3.457 1 95.81 33 THR B N 1
ATOM 1756 C CA . THR B 1 33 ? -5.5 11.633 3.086 1 95.81 33 THR B CA 1
ATOM 1757 C C . THR B 1 33 ? -5.371 10.672 4.27 1 95.81 33 THR B C 1
ATOM 1759 O O . THR B 1 33 ? -6.293 9.906 4.555 1 95.81 33 THR B O 1
ATOM 1762 N N . LEU B 1 34 ? -4.238 10.742 4.945 1 96.88 34 LEU B N 1
ATOM 1763 C CA . LEU B 1 34 ? -3.988 9.859 6.082 1 96.88 34 LEU B CA 1
ATOM 1764 C C . LEU B 1 34 ? -4.992 10.117 7.199 1 96.88 34 LEU B C 1
ATOM 1766 O O . LEU B 1 34 ? -5.418 9.188 7.887 1 96.88 34 LEU B O 1
ATOM 1770 N N . LYS B 1 35 ? -5.387 11.336 7.383 1 94.88 35 LYS B N 1
ATOM 1771 C CA . LYS B 1 35 ? -6.363 11.688 8.406 1 94.88 35 LYS B CA 1
ATOM 1772 C C . LYS B 1 35 ? -7.73 11.094 8.094 1 94.88 35 LYS B C 1
ATOM 1774 O O . LYS B 1 35 ? -8.547 10.891 8.992 1 94.88 35 LYS B O 1
ATOM 1779 N N . ARG B 1 36 ? -7.945 10.875 6.805 1 94.75 36 ARG B N 1
ATOM 1780 C CA . ARG B 1 36 ? -9.211 10.273 6.398 1 94.75 36 ARG B CA 1
ATOM 1781 C C . ARG B 1 36 ? -9.258 8.789 6.758 1 94.75 36 ARG B C 1
ATOM 1783 O O . ARG B 1 36 ? -10.336 8.227 6.965 1 94.75 36 ARG B O 1
ATOM 1790 N N . ILE B 1 37 ? -8.188 8.125 6.758 1 95.12 37 ILE B N 1
ATOM 1791 C CA . ILE B 1 37 ? -8.102 6.703 7.055 1 95.12 37 ILE B CA 1
ATOM 1792 C C . ILE B 1 37 ? -8.188 6.488 8.562 1 95.12 37 ILE B C 1
ATOM 1794 O O . ILE B 1 37 ? -7.262 6.844 9.297 1 95.12 37 ILE B O 1
ATOM 1798 N N . LYS B 1 38 ? -9.172 5.898 9.039 1 91.62 38 LYS B N 1
ATOM 1799 C CA . LYS B 1 38 ? -9.398 5.801 10.484 1 91.62 38 LYS B CA 1
ATOM 1800 C C . LYS B 1 38 ? -9.023 4.414 11 1 91.62 38 LYS B C 1
ATOM 1802 O O . LYS B 1 38 ? -8.938 4.207 12.211 1 91.62 38 LYS B O 1
ATOM 1807 N N . ASP B 1 39 ? -8.781 3.441 10.148 1 91.94 39 ASP B N 1
ATOM 1808 C CA . ASP B 1 39 ? -8.375 2.098 10.555 1 91.94 39 ASP B CA 1
ATOM 1809 C C . ASP B 1 39 ? -6.918 2.072 11 1 91.94 39 ASP B C 1
ATOM 1811 O O . ASP B 1 39 ? -6.012 2.293 10.195 1 91.94 39 ASP B O 1
ATOM 1815 N N . TRP B 1 40 ? -6.707 1.764 12.25 1 93.62 40 TRP B N 1
ATOM 1816 C CA . TRP B 1 40 ? -5.363 1.771 12.82 1 93.62 40 TRP B CA 1
ATOM 1817 C C . TRP B 1 40 ? -4.484 0.725 12.141 1 93.62 40 TRP B C 1
ATOM 1819 O O . TRP B 1 40 ? -3.283 0.939 11.961 1 93.62 40 TRP B O 1
ATOM 1829 N N . LYS B 1 41 ? -5.039 -0.478 11.852 1 95.31 41 LYS B N 1
ATOM 1830 C CA . LYS B 1 41 ? -4.273 -1.537 11.195 1 95.31 41 LYS B CA 1
ATOM 1831 C C . LYS B 1 41 ? -3.783 -1.091 9.82 1 95.31 41 LYS B C 1
ATOM 1833 O O . LYS B 1 41 ? -2.67 -1.429 9.414 1 95.31 41 LYS B O 1
ATOM 1838 N N . VAL B 1 42 ? -4.652 -0.383 9.133 1 97 42 VAL B N 1
ATOM 1839 C CA . VAL B 1 42 ? -4.27 0.125 7.82 1 97 42 VAL B CA 1
ATOM 1840 C C . VAL B 1 42 ? -3.15 1.152 7.969 1 97 42 VAL B C 1
ATOM 1842 O O . VAL B 1 42 ? -2.164 1.116 7.23 1 97 42 VAL B O 1
ATOM 1845 N N . ARG B 1 43 ? -3.236 2.105 8.93 1 96.69 43 ARG B N 1
ATOM 1846 C CA . ARG B 1 43 ? -2.188 3.092 9.164 1 96.69 43 ARG B CA 1
ATOM 1847 C C . ARG B 1 43 ? -0.864 2.414 9.5 1 96.69 43 ARG B C 1
ATOM 1849 O O . ARG B 1 43 ? 0.195 2.844 9.039 1 96.69 43 ARG B O 1
ATOM 1856 N N . ASP B 1 44 ? -0.985 1.353 10.289 1 97.31 44 ASP B N 1
ATOM 1857 C CA . ASP B 1 44 ? 0.217 0.6 10.633 1 97.31 44 ASP B CA 1
ATOM 1858 C C . ASP B 1 44 ? 0.859 -0.009 9.391 1 97.31 44 ASP B C 1
ATOM 1860 O O . ASP B 1 44 ? 2.082 0.034 9.234 1 97.31 44 ASP B O 1
ATOM 1864 N N . ALA B 1 45 ? 0.072 -0.66 8.594 1 97.88 45 ALA B N 1
ATOM 1865 C CA . ALA B 1 45 ? 0.573 -1.263 7.359 1 97.88 45 ALA B CA 1
ATOM 1866 C C . ALA B 1 45 ? 1.222 -0.215 6.461 1 97.88 45 ALA B C 1
ATOM 1868 O O . ALA B 1 45 ? 2.279 -0.459 5.875 1 97.88 45 ALA B O 1
ATOM 1869 N N . VAL B 1 46 ? 0.606 0.983 6.359 1 98.31 46 VAL B N 1
ATOM 1870 C CA . VAL B 1 46 ? 1.138 2.076 5.551 1 98.31 46 VAL B CA 1
ATOM 1871 C C . VAL B 1 46 ? 2.479 2.535 6.117 1 98.31 46 VAL B C 1
ATOM 1873 O O . VAL B 1 46 ? 3.414 2.816 5.367 1 98.31 46 VAL B O 1
ATOM 1876 N N . CYS B 1 47 ? 2.531 2.621 7.402 1 97.88 47 CYS B N 1
ATOM 1877 C CA . CYS B 1 47 ? 3.775 3.029 8.039 1 97.88 47 CYS B CA 1
ATOM 1878 C C . CYS B 1 47 ? 4.906 2.062 7.707 1 97.88 47 CYS B C 1
ATOM 1880 O O . CYS B 1 47 ? 6.008 2.484 7.352 1 97.88 47 CYS B O 1
ATOM 1882 N N . VAL B 1 48 ? 4.645 0.735 7.809 1 97.44 48 VAL B N 1
ATOM 1883 C CA . VAL B 1 48 ? 5.633 -0.289 7.492 1 97.44 48 VAL B CA 1
ATOM 1884 C C . VAL B 1 48 ? 6.062 -0.163 6.031 1 97.44 48 VAL B C 1
ATOM 1886 O O . VAL B 1 48 ? 7.254 -0.153 5.727 1 97.44 48 VAL B O 1
ATOM 1889 N N . LEU B 1 49 ? 5.102 -0.031 5.152 1 97.62 49 LEU B N 1
ATOM 1890 C CA . LEU B 1 49 ? 5.402 0.073 3.727 1 97.62 49 LEU B CA 1
ATOM 1891 C C . LEU B 1 49 ? 6.25 1.307 3.439 1 97.62 49 LEU B C 1
ATOM 1893 O O . LEU B 1 49 ? 7.238 1.228 2.707 1 97.62 49 LEU B O 1
ATOM 1897 N N . THR B 1 50 ? 5.863 2.475 4.055 1 98.19 50 THR B N 1
ATOM 1898 C CA . THR B 1 50 ? 6.605 3.713 3.842 1 98.19 50 THR B CA 1
ATOM 1899 C C . THR B 1 50 ? 8.039 3.576 4.34 1 98.19 50 THR B C 1
ATOM 1901 O O . THR B 1 50 ? 8.977 4.047 3.688 1 98.19 50 THR B O 1
ATOM 1904 N N . ARG B 1 51 ? 8.219 2.906 5.43 1 97.25 51 ARG B N 1
ATOM 1905 C CA . ARG B 1 51 ? 9.547 2.676 5.977 1 97.25 51 ARG B CA 1
ATOM 1906 C C . ARG B 1 51 ? 10.414 1.892 5 1 97.25 51 ARG B C 1
ATOM 1908 O O . ARG B 1 51 ? 11.578 2.242 4.77 1 97.25 51 ARG B O 1
ATOM 1915 N N . PHE B 1 52 ? 9.883 0.899 4.379 1 95.75 52 PHE B N 1
ATOM 1916 C CA . PHE B 1 52 ? 10.656 0.052 3.477 1 95.75 52 PHE B CA 1
ATOM 1917 C C . PHE B 1 52 ? 10.883 0.753 2.145 1 95.75 52 PHE B C 1
ATOM 1919 O O . PHE B 1 52 ? 11.867 0.475 1.454 1 95.75 52 PHE B O 1
ATOM 1926 N N . LEU B 1 53 ? 9.938 1.641 1.812 1 96.5 53 LEU B N 1
ATOM 1927 C CA . LEU B 1 53 ? 10.188 2.441 0.619 1 96.5 53 LEU B CA 1
ATOM 1928 C C . LEU B 1 53 ? 11.367 3.393 0.838 1 96.5 53 LEU B C 1
ATOM 1930 O O . LEU B 1 53 ? 12.102 3.699 -0.1 1 96.5 53 LEU B O 1
ATOM 1934 N N . SER B 1 54 ? 11.492 3.879 2.061 1 95.62 54 SER B N 1
ATOM 1935 C CA . SER B 1 54 ? 12.57 4.801 2.389 1 95.62 54 SER B CA 1
ATOM 1936 C C . SER B 1 54 ? 13.891 4.059 2.588 1 95.62 54 SER B C 1
ATOM 1938 O O . SER B 1 54 ? 14.938 4.516 2.131 1 95.62 54 SER B O 1
ATOM 1940 N N . GLU B 1 55 ? 13.914 2.914 3.209 1 94.25 55 GLU B N 1
ATOM 1941 C CA . GLU B 1 55 ? 15.125 2.168 3.555 1 94.25 55 GLU B CA 1
ATOM 1942 C C . GLU B 1 55 ? 15.539 1.242 2.416 1 94.25 55 GLU B C 1
ATOM 1944 O O . GLU B 1 55 ? 16.703 0.825 2.346 1 94.25 55 GLU B O 1
ATOM 1949 N N . GLY B 1 56 ? 14.617 0.838 1.58 1 92.5 56 GLY B N 1
ATOM 1950 C CA . GLY B 1 56 ? 14.859 -0.149 0.542 1 92.5 56 GLY B CA 1
ATOM 1951 C C . GLY B 1 56 ? 14.188 -1.48 0.812 1 92.5 56 GLY B C 1
ATOM 1952 O O . GLY B 1 56 ? 14.188 -1.963 1.946 1 92.5 56 GLY B O 1
ATOM 1953 N N . ILE B 1 57 ? 13.578 -1.999 -0.195 1 92.06 57 ILE B N 1
ATOM 1954 C CA . ILE B 1 57 ? 12.945 -3.311 -0.118 1 92.06 57 ILE B CA 1
ATOM 1955 C C . ILE B 1 57 ? 13.883 -4.371 -0.678 1 92.06 57 ILE B C 1
ATOM 1957 O O . ILE B 1 57 ? 14.484 -4.184 -1.739 1 92.06 57 ILE B O 1
ATOM 1961 N N . GLN B 1 58 ? 14.07 -5.453 0.025 1 90.19 58 GLN B N 1
ATOM 1962 C CA . GLN B 1 58 ? 14.859 -6.574 -0.48 1 90.19 58 GLN B CA 1
ATOM 1963 C C . GLN B 1 58 ? 14.102 -7.332 -1.567 1 90.19 58 GLN B C 1
ATOM 1965 O O . GLN B 1 58 ? 13.016 -7.867 -1.319 1 90.19 58 GLN B O 1
ATOM 1970 N N . ILE B 1 59 ? 14.664 -7.379 -2.701 1 91.12 59 ILE B N 1
ATOM 1971 C CA . ILE B 1 59 ? 14.031 -8.047 -3.832 1 91.12 59 ILE B CA 1
ATOM 1972 C C . ILE B 1 59 ? 14.875 -9.234 -4.273 1 91.12 59 ILE B C 1
ATOM 1974 O O . ILE B 1 59 ? 16.109 -9.18 -4.227 1 91.12 59 ILE B O 1
ATOM 1978 N N . SER B 1 60 ? 14.211 -10.336 -4.594 1 90.69 60 SER B N 1
ATOM 1979 C CA . SER B 1 60 ? 14.914 -11.523 -5.066 1 90.69 60 SER B CA 1
ATOM 1980 C C . SER B 1 60 ? 15.445 -11.328 -6.484 1 90.69 60 SER B C 1
ATOM 1982 O O . SER B 1 60 ? 14.844 -10.602 -7.281 1 90.69 60 SER B O 1
ATOM 1984 N N . LYS B 1 61 ? 16.547 -11.969 -6.742 1 84.31 61 LYS B N 1
ATOM 1985 C CA . LYS B 1 61 ? 17.141 -11.914 -8.078 1 84.31 61 LYS B CA 1
ATOM 1986 C C . LYS B 1 61 ? 16.344 -12.781 -9.055 1 84.31 61 LYS B C 1
ATOM 1988 O O . LYS B 1 61 ? 15.859 -13.859 -8.695 1 84.31 61 LYS B O 1
ATOM 1993 N N . VAL B 1 62 ? 16.141 -12.164 -10.188 1 87.12 62 VAL B N 1
ATOM 1994 C CA . VAL B 1 62 ? 15.5 -12.914 -11.266 1 87.12 62 VAL B CA 1
ATOM 1995 C C . VAL B 1 62 ? 16.562 -13.43 -12.234 1 87.12 62 VAL B C 1
ATOM 1997 O O . VAL B 1 62 ? 17.469 -12.688 -12.633 1 87.12 62 VAL B O 1
ATOM 2000 N N . THR B 1 63 ? 16.594 -14.703 -12.469 1 85.19 63 THR B N 1
ATOM 2001 C CA . THR B 1 63 ? 17.5 -15.305 -13.438 1 85.19 63 THR B CA 1
ATOM 2002 C C . THR B 1 63 ? 16.75 -15.758 -14.68 1 85.19 63 THR B C 1
ATOM 2004 O O . THR B 1 63 ? 15.57 -16.141 -14.594 1 85.19 63 THR B O 1
ATOM 2007 N N . GLU B 1 64 ? 17.328 -15.453 -15.719 1 86.44 64 GLU B N 1
ATOM 2008 C CA . GLU B 1 64 ? 16.781 -15.953 -16.969 1 86.44 64 GLU B CA 1
ATOM 2009 C C . GLU B 1 64 ? 17.562 -17.172 -17.469 1 86.44 64 GLU B C 1
ATOM 2011 O O . GLU B 1 64 ? 18.719 -17.047 -17.859 1 86.44 64 GLU B O 1
ATOM 2016 N N . GLU B 1 65 ? 16.969 -18.281 -17.375 1 86.38 65 GLU B N 1
ATOM 2017 C CA . GLU B 1 65 ? 17.609 -19.516 -17.828 1 86.38 65 GLU B CA 1
ATOM 2018 C C . GLU B 1 65 ? 16.578 -20.516 -18.312 1 86.38 65 GLU B C 1
ATOM 2020 O O . GLU B 1 65 ? 15.375 -20.344 -18.094 1 86.38 65 GLU B O 1
ATOM 2025 N N . ILE B 1 66 ? 17.047 -21.391 -19.141 1 84.38 66 ILE B N 1
ATOM 2026 C CA . ILE B 1 66 ? 16.188 -22.5 -19.562 1 84.38 66 ILE B CA 1
ATOM 2027 C C . ILE B 1 66 ? 16.188 -23.594 -18.484 1 84.38 66 ILE B C 1
ATOM 2029 O O . ILE B 1 66 ? 17.219 -24.203 -18.203 1 84.38 66 ILE B O 1
ATOM 2033 N N . ARG B 1 67 ? 15.109 -23.719 -17.859 1 86.44 67 ARG B N 1
ATOM 2034 C CA . ARG B 1 67 ? 14.969 -24.719 -16.812 1 86.44 67 ARG B CA 1
ATOM 2035 C C . ARG B 1 67 ? 14.406 -26.031 -17.375 1 86.44 67 ARG B C 1
ATOM 2037 O O . ARG B 1 67 ? 13.805 -26.047 -18.453 1 86.44 67 ARG B O 1
ATOM 2044 N N . PRO B 1 68 ? 14.766 -27.125 -16.641 1 89.25 68 PRO B N 1
ATOM 2045 C CA . PRO B 1 68 ? 14.164 -28.391 -17.078 1 89.25 68 PRO B CA 1
ATOM 2046 C C . PRO B 1 68 ? 12.648 -28.312 -17.203 1 89.25 68 PRO B C 1
ATOM 2048 O O . PRO B 1 68 ? 12.008 -27.531 -16.484 1 89.25 68 PRO B O 1
ATOM 2051 N N . ILE B 1 69 ? 12.156 -29.031 -18.062 1 87.38 69 ILE B N 1
ATOM 2052 C CA . ILE B 1 69 ? 10.734 -29.062 -18.375 1 87.38 69 ILE B CA 1
ATOM 2053 C C . ILE B 1 69 ? 9.93 -29.266 -17.094 1 87.38 69 ILE B C 1
ATOM 2055 O O . ILE B 1 69 ? 8.93 -28.578 -16.875 1 87.38 69 ILE B O 1
ATOM 2059 N N . SER B 1 70 ? 10.344 -30.188 -16.266 1 91.69 70 SER B N 1
ATOM 2060 C CA . SER B 1 70 ? 9.633 -30.516 -15.039 1 91.69 70 SER B CA 1
ATOM 2061 C C . SER B 1 70 ? 9.523 -29.297 -14.133 1 91.69 70 SER B C 1
ATOM 2063 O O . SER B 1 70 ? 8.469 -29.031 -13.555 1 91.69 70 SER B O 1
ATOM 2065 N N . TYR B 1 71 ? 10.594 -28.594 -14.031 1 91 71 TYR B N 1
ATOM 2066 C CA . TYR B 1 71 ? 10.609 -27.391 -13.188 1 91 71 TYR B CA 1
ATOM 2067 C C . TYR B 1 71 ? 9.633 -26.344 -13.711 1 91 71 TYR B C 1
ATOM 2069 O O . TYR B 1 71 ? 8.875 -25.75 -12.945 1 91 71 TYR B O 1
ATOM 2077 N N . GLN B 1 72 ? 9.672 -26.141 -14.969 1 91.25 72 GLN B N 1
ATOM 2078 C CA . GLN B 1 72 ? 8.789 -25.141 -15.578 1 91.25 72 GLN B CA 1
ATOM 2079 C C . GLN B 1 72 ? 7.324 -25.484 -15.32 1 91.25 72 GLN B C 1
ATOM 2081 O O . GLN B 1 72 ? 6.547 -24.609 -14.922 1 91.25 72 GLN B O 1
ATOM 2086 N N . MET B 1 73 ? 6.992 -26.672 -15.547 1 92.62 73 MET B N 1
ATOM 2087 C CA . MET B 1 73 ? 5.605 -27.094 -15.391 1 92.62 73 MET B CA 1
ATOM 2088 C C . MET B 1 73 ? 5.16 -27 -13.938 1 92.62 73 MET B C 1
ATOM 2090 O O . MET B 1 73 ? 4.035 -26.578 -13.656 1 92.62 73 MET B O 1
ATOM 2094 N N . VAL B 1 74 ? 6.039 -27.344 -13.023 1 93.5 74 VAL B N 1
ATOM 2095 C CA . VAL B 1 74 ? 5.742 -27.266 -11.602 1 93.5 74 VAL B CA 1
ATOM 2096 C C . VAL B 1 74 ? 5.5 -25.812 -11.195 1 93.5 74 VAL B C 1
ATOM 2098 O O . VAL B 1 74 ? 4.488 -25.5 -10.562 1 93.5 74 VAL B O 1
ATOM 2101 N N . GLN B 1 75 ? 6.383 -24.969 -11.594 1 92.69 75 GLN B N 1
ATOM 2102 C CA . GLN B 1 75 ? 6.309 -23.562 -11.188 1 92.69 75 GLN B CA 1
ATOM 2103 C C . GLN B 1 75 ? 5.066 -22.891 -11.773 1 92.69 75 GLN B C 1
ATOM 2105 O O . GLN B 1 75 ? 4.387 -22.125 -11.078 1 92.69 75 GLN B O 1
ATOM 2110 N N . LYS B 1 76 ? 4.828 -23.156 -12.992 1 93.06 76 LYS B N 1
ATOM 2111 C CA . LYS B 1 76 ? 3.633 -22.594 -13.617 1 93.06 76 LYS B CA 1
ATOM 2112 C C . LYS B 1 76 ? 2.369 -23.031 -12.891 1 93.06 76 LYS B C 1
ATOM 2114 O O . LYS B 1 76 ? 1.491 -22.219 -12.602 1 93.06 76 LYS B O 1
ATOM 2119 N N . ALA B 1 77 ? 2.316 -24.281 -12.602 1 95 77 ALA B N 1
ATOM 2120 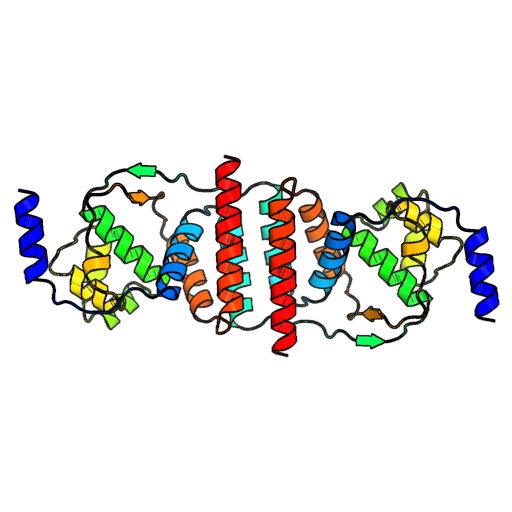C CA . ALA B 1 77 ? 1.144 -24.812 -11.906 1 95 77 ALA B CA 1
ATOM 2121 C C . ALA B 1 77 ? 0.99 -24.172 -10.531 1 95 77 ALA B C 1
ATOM 2123 O O . ALA B 1 77 ? -0.104 -23.734 -10.156 1 95 77 ALA B O 1
ATOM 2124 N N . LYS B 1 78 ? 2.043 -24.094 -9.805 1 95.75 78 LYS B N 1
ATOM 2125 C CA . LYS B 1 78 ? 2.027 -23.5 -8.469 1 95.75 78 LYS B CA 1
ATOM 2126 C C . LYS B 1 78 ? 1.6 -22.047 -8.523 1 95.75 78 LYS B C 1
ATOM 2128 O O . LYS B 1 78 ? 0.725 -21.609 -7.77 1 95.75 78 LYS B O 1
ATOM 2133 N N . ASP B 1 79 ? 2.201 -21.312 -9.391 1 95.81 79 ASP B N 1
ATOM 2134 C CA . ASP B 1 79 ? 1.948 -19.875 -9.492 1 95.81 79 ASP B CA 1
ATOM 2135 C C . ASP B 1 79 ? 0.499 -19.609 -9.891 1 95.81 79 ASP B C 1
ATOM 2137 O O . ASP B 1 79 ? -0.128 -18.672 -9.367 1 95.81 79 ASP B O 1
ATOM 2141 N N . TRP B 1 80 ? 0.011 -20.391 -10.781 1 96.44 80 TRP B N 1
ATOM 2142 C CA . TRP B 1 80 ? -1.385 -20.234 -11.172 1 96.44 80 TRP B CA 1
ATOM 2143 C C . TRP B 1 80 ? -2.32 -20.625 -10.031 1 96.44 80 TRP B C 1
ATOM 2145 O O . TRP B 1 80 ? -3.387 -20.031 -9.859 1 96.44 80 TRP B O 1
ATOM 2155 N N . ARG B 1 81 ? -1.94 -21.703 -9.344 1 97.88 81 ARG B N 1
ATOM 2156 C CA . ARG B 1 81 ? -2.74 -22.062 -8.18 1 97.88 81 ARG B CA 1
ATOM 2157 C C . ARG B 1 81 ? -2.844 -20.891 -7.203 1 97.88 81 ARG B C 1
ATOM 2159 O O . ARG B 1 81 ? -3.932 -20.578 -6.715 1 97.88 81 ARG B O 1
ATOM 2166 N N . PHE B 1 82 ? -1.74 -20.234 -6.953 1 97.69 82 PHE B N 1
ATOM 2167 C CA . PHE B 1 82 ? -1.729 -19.047 -6.09 1 97.69 82 PHE B CA 1
ATOM 2168 C C . PHE B 1 82 ? -2.566 -17.938 -6.691 1 97.69 82 PHE B C 1
ATOM 2170 O O . PHE B 1 82 ? -3.334 -17.281 -5.984 1 97.69 82 PHE B O 1
ATOM 2177 N N . ALA B 1 83 ? -2.41 -17.703 -7.992 1 97.44 83 ALA B N 1
ATOM 2178 C CA . ALA B 1 83 ? -3.146 -16.641 -8.68 1 97.44 83 ALA B CA 1
ATOM 2179 C C . ALA B 1 83 ? -4.652 -16.828 -8.516 1 97.44 83 ALA B C 1
ATOM 2181 O O . ALA B 1 83 ? -5.406 -15.859 -8.484 1 97.44 83 ALA B O 1
ATOM 2182 N N . ARG B 1 84 ? -5.039 -18.094 -8.367 1 96.81 84 ARG B N 1
ATOM 2183 C CA . ARG B 1 84 ? -6.453 -18.422 -8.203 1 96.81 84 ARG B CA 1
ATOM 2184 C C . ARG B 1 84 ? -6.84 -18.438 -6.727 1 96.81 84 ARG B C 1
ATOM 2186 O O . ARG B 1 84 ? -8.008 -18.641 -6.387 1 96.81 84 ARG B O 1
ATOM 2193 N N . GLY B 1 85 ? -5.855 -18.234 -5.867 1 97.38 85 GLY B N 1
ATOM 2194 C CA . GLY B 1 85 ? -6.113 -18.281 -4.438 1 97.38 85 GLY B CA 1
ATOM 2195 C C . GLY B 1 85 ? -6.496 -19.672 -3.943 1 97.38 85 GLY B C 1
ATOM 2196 O O . GLY B 1 85 ? -7.309 -19.797 -3.029 1 97.38 85 GLY B O 1
ATOM 2197 N N . ARG B 1 86 ? -5.949 -20.688 -4.48 1 97.56 86 ARG B N 1
ATOM 2198 C CA . ARG B 1 86 ? -6.344 -22.047 -4.145 1 97.56 86 ARG B CA 1
ATOM 2199 C C . ARG B 1 86 ? -5.234 -22.766 -3.389 1 97.56 86 ARG B C 1
ATOM 2201 O O . ARG B 1 86 ? -4.055 -22.609 -3.701 1 97.56 86 ARG B O 1
ATOM 2208 N N . THR B 1 87 ? -5.594 -23.547 -2.412 1 97.69 87 THR B N 1
ATOM 2209 C CA . THR B 1 87 ? -4.688 -24.5 -1.793 1 97.69 87 THR B CA 1
ATOM 2210 C C . THR B 1 87 ? -4.527 -25.75 -2.666 1 97.69 87 THR B C 1
ATOM 2212 O O . THR B 1 87 ? -5.242 -25.906 -3.658 1 97.69 87 THR B O 1
ATOM 2215 N N . GLN B 1 88 ? -3.561 -26.578 -2.316 1 97.94 88 GLN B N 1
ATOM 2216 C CA . GLN B 1 88 ? -3.41 -27.844 -3.029 1 97.94 88 GLN B CA 1
ATOM 2217 C C . GLN B 1 88 ? -4.672 -28.703 -2.914 1 97.94 88 GLN B C 1
ATOM 2219 O O . GLN B 1 88 ? -5.086 -29.344 -3.883 1 97.94 88 GLN B O 1
ATOM 2224 N N . MET B 1 89 ? -5.262 -28.609 -1.752 1 98.12 89 MET B N 1
ATOM 2225 C CA . MET B 1 89 ? -6.477 -29.375 -1.511 1 98.12 89 MET B CA 1
ATOM 2226 C C . MET B 1 89 ? -7.625 -28.875 -2.373 1 98.12 89 MET B C 1
ATOM 2228 O O . MET B 1 89 ? -8.359 -29.656 -2.975 1 98.12 89 MET B O 1
ATOM 2232 N N . GLU B 1 90 ? -7.785 -27.578 -2.414 1 98.19 90 GLU B N 1
ATOM 2233 C CA . GLU B 1 90 ? -8.836 -27 -3.236 1 98.19 90 GLU B CA 1
ATOM 2234 C C . GLU B 1 90 ? -8.617 -27.297 -4.715 1 98.19 90 GLU B C 1
ATOM 2236 O O . GLU B 1 90 ? -9.578 -27.547 -5.453 1 98.19 90 GLU B O 1
ATOM 2241 N N . LEU B 1 91 ? -7.363 -27.25 -5.168 1 98.06 91 LEU B N 1
ATOM 2242 C CA . LEU B 1 91 ? -7.047 -27.609 -6.547 1 98.06 91 LEU B CA 1
ATOM 2243 C C . LEU B 1 91 ? -7.398 -29.078 -6.82 1 98.06 91 LEU B C 1
ATOM 2245 O O . LEU B 1 91 ? -7.941 -29.391 -7.879 1 98.06 91 LEU B O 1
ATOM 2249 N N . ALA B 1 92 ? -7.082 -29.938 -5.875 1 98.19 92 ALA B N 1
ATOM 2250 C CA . ALA B 1 92 ? -7.414 -31.359 -6 1 98.19 92 ALA B CA 1
ATOM 2251 C C . ALA B 1 92 ? -8.914 -31.547 -6.172 1 98.19 92 ALA B C 1
ATOM 2253 O O . ALA B 1 92 ? -9.352 -32.281 -7.074 1 98.19 92 ALA B O 1
ATOM 2254 N N . ASP B 1 93 ? -9.656 -30.906 -5.387 1 98.12 93 ASP B N 1
ATOM 2255 C CA . ASP B 1 93 ? -11.117 -31 -5.426 1 98.12 93 ASP B CA 1
ATOM 2256 C C . ASP B 1 93 ? -11.656 -30.531 -6.773 1 98.12 93 ASP B C 1
ATOM 2258 O O . ASP B 1 93 ? -12.492 -31.219 -7.379 1 98.12 93 ASP B O 1
ATOM 2262 N N . LYS B 1 94 ? -11.164 -29.453 -7.305 1 97.12 94 LYS B N 1
ATOM 2263 C CA . LYS B 1 94 ? -11.664 -28.859 -8.539 1 97.12 94 LYS B CA 1
ATOM 2264 C C . LYS B 1 94 ? -11.234 -29.672 -9.758 1 97.12 94 LYS B C 1
ATOM 2266 O O . LYS B 1 94 ? -11.93 -29.688 -10.773 1 97.12 94 LYS B O 1
ATOM 2271 N N . SER B 1 95 ? -10.086 -30.25 -9.672 1 96.19 95 SER B N 1
ATOM 2272 C CA . SER B 1 95 ? -9.547 -31.016 -10.797 1 96.19 95 SER B CA 1
ATOM 2273 C C . SER B 1 95 ? -10.062 -32.438 -10.797 1 96.19 95 SER B C 1
ATOM 2275 O O . SER B 1 95 ? -9.906 -33.188 -11.781 1 96.19 95 SER B O 1
ATOM 2277 N N . GLY B 1 96 ? -10.641 -32.906 -9.695 1 96.31 96 GLY B N 1
ATOM 2278 C CA . GLY B 1 96 ? -11.086 -34.281 -9.562 1 96.31 96 GLY B CA 1
ATOM 2279 C C . GLY B 1 96 ? -9.945 -35.25 -9.32 1 96.31 96 GLY B C 1
ATOM 2280 O O . GLY B 1 96 ? -10.102 -36.469 -9.5 1 96.31 96 GLY B O 1
ATOM 2281 N N . MET B 1 97 ? -8.844 -34.75 -9.047 1 96.5 97 MET B N 1
ATOM 2282 C CA . MET B 1 97 ? -7.672 -35.594 -8.773 1 96.5 97 MET B CA 1
ATOM 2283 C C . MET B 1 97 ? -7.484 -35.781 -7.273 1 96.5 97 MET B C 1
ATOM 2285 O O . MET B 1 97 ? -7.871 -34.938 -6.48 1 96.5 97 MET B O 1
ATOM 2289 N N . PRO B 1 98 ? -6.898 -36.969 -6.855 1 97.44 98 PRO B N 1
ATOM 2290 C CA . PRO B 1 98 ? -6.504 -37.094 -5.449 1 97.44 98 PRO B CA 1
ATOM 2291 C C . PRO B 1 98 ? -5.477 -36.062 -5.027 1 97.44 98 PRO B C 1
ATOM 2293 O O . PRO B 1 98 ? -4.586 -35.719 -5.805 1 97.44 98 PRO B O 1
ATOM 2296 N N . HIS B 1 99 ? -5.621 -35.562 -3.76 1 97.88 99 HIS B N 1
ATOM 2297 C CA . HIS B 1 99 ? -4.703 -34.562 -3.213 1 97.88 99 HIS B CA 1
ATOM 2298 C C . HIS B 1 99 ? -3.252 -35 -3.381 1 97.88 99 HIS B C 1
ATOM 2300 O O . HIS B 1 99 ? -2.389 -34.188 -3.73 1 97.88 99 HIS B O 1
ATOM 2306 N N . GLY B 1 100 ? -2.992 -36.25 -3.145 1 97.69 100 GLY B N 1
ATOM 2307 C CA . GLY B 1 100 ? -1.642 -36.781 -3.256 1 97.69 100 GLY B CA 1
ATOM 2308 C C . GLY B 1 100 ? -1.046 -36.625 -4.641 1 97.69 100 GLY B C 1
ATOM 2309 O O . GLY B 1 100 ? 0.167 -36.469 -4.785 1 97.69 100 GLY B O 1
ATOM 2310 N N . GLN B 1 101 ? -1.857 -36.719 -5.664 1 97.12 101 GLN B N 1
ATOM 2311 C CA . GLN B 1 101 ? -1.391 -36.531 -7.035 1 97.12 101 GLN B CA 1
ATOM 2312 C C . GLN B 1 101 ? -0.982 -35.094 -7.297 1 97.12 101 GLN B C 1
ATOM 2314 O O . GLN B 1 101 ? 0.007 -34.844 -7.988 1 97.12 101 GLN B O 1
ATOM 2319 N N . VAL B 1 102 ? -1.726 -34.125 -6.777 1 97.75 102 VAL B N 1
ATOM 2320 C CA . VAL B 1 102 ? -1.406 -32.719 -6.902 1 97.75 102 VAL B CA 1
ATOM 2321 C C . VAL B 1 102 ? -0.078 -32.438 -6.207 1 97.75 102 VAL B C 1
ATOM 2323 O O . VAL B 1 102 ? 0.785 -31.75 -6.77 1 97.75 102 VAL B O 1
ATOM 2326 N N . VAL B 1 103 ? 0.056 -32.969 -5.008 1 97.25 103 VAL B N 1
ATOM 2327 C CA . VAL B 1 103 ? 1.271 -32.75 -4.223 1 97.25 103 VAL B CA 1
ATOM 2328 C C . VAL B 1 103 ? 2.475 -33.312 -4.984 1 97.25 103 VAL B C 1
ATOM 2330 O O . VAL B 1 103 ? 3.5 -32.625 -5.105 1 97.25 103 VAL B O 1
ATOM 2333 N N . ARG B 1 104 ? 2.377 -34.5 -5.531 1 96.88 104 ARG B N 1
ATOM 2334 C CA . ARG B 1 104 ? 3.467 -35.125 -6.277 1 96.88 104 ARG B CA 1
ATOM 2335 C C . ARG B 1 104 ? 3.811 -34.312 -7.523 1 96.88 104 ARG B C 1
ATOM 2337 O O . ARG B 1 104 ? 4.984 -34.125 -7.852 1 96.88 104 ARG B O 1
ATOM 2344 N N . TYR B 1 105 ? 2.764 -33.906 -8.219 1 96.62 105 TYR B N 1
ATOM 2345 C CA . TYR B 1 105 ? 2.988 -33.062 -9.391 1 96.62 105 TYR B CA 1
ATOM 2346 C C . TYR B 1 105 ? 3.836 -31.844 -9.031 1 96.62 105 TYR B C 1
ATOM 2348 O O . TYR B 1 105 ? 4.832 -31.562 -9.695 1 96.62 105 TYR B O 1
ATOM 2356 N N . GLU B 1 106 ? 3.461 -31.094 -7.914 1 95.5 106 GLU B N 1
ATOM 2357 C CA . GLU B 1 106 ? 4.129 -29.859 -7.547 1 95.5 106 GLU B CA 1
ATOM 2358 C C . GLU B 1 106 ? 5.492 -30.125 -6.922 1 95.5 106 GLU B C 1
ATOM 2360 O O . GLU B 1 106 ? 6.273 -29.188 -6.699 1 95.5 106 GLU B O 1
ATOM 2365 N N . LYS B 1 107 ? 5.758 -31.453 -6.699 1 94.44 107 LYS B N 1
ATOM 2366 C CA . LYS B 1 107 ? 7.078 -31.828 -6.211 1 94.44 107 LYS B CA 1
ATOM 2367 C C . LYS B 1 107 ? 7.988 -32.25 -7.363 1 94.44 107 LYS B C 1
ATOM 2369 O O . LYS B 1 107 ? 9.156 -32.594 -7.152 1 94.44 107 LYS B O 1
ATOM 2374 N N . GLY B 1 108 ? 7.422 -32.281 -8.523 1 94.38 108 GLY B N 1
ATOM 2375 C CA . GLY B 1 108 ? 8.281 -32.5 -9.664 1 94.38 108 GLY B CA 1
ATOM 2376 C C . GLY B 1 108 ? 7.879 -33.75 -10.469 1 94.38 108 GLY B C 1
ATOM 2377 O O . GLY B 1 108 ? 8.445 -34 -11.539 1 94.38 108 GLY B O 1
ATOM 2378 N N . GLU B 1 109 ? 6.992 -34.594 -9.969 1 94.62 109 GLU B N 1
ATOM 2379 C CA . GLU B 1 109 ? 6.48 -35.719 -10.719 1 94.62 109 GLU B CA 1
ATOM 2380 C C . GLU B 1 109 ? 5.426 -35.281 -11.734 1 94.62 109 GLU B C 1
ATOM 2382 O O . GLU B 1 109 ? 4.273 -35.719 -11.664 1 94.62 109 GLU B O 1
ATOM 2387 N N . VAL B 1 110 ? 5.902 -34.594 -12.719 1 92.56 110 VAL B N 1
ATOM 2388 C CA . VAL B 1 110 ? 5 -34 -13.703 1 92.56 110 VAL B CA 1
ATOM 2389 C C . VAL B 1 110 ? 4.797 -34.969 -14.859 1 92.56 110 VAL B C 1
ATOM 2391 O O . VAL B 1 110 ? 5.652 -35.844 -15.117 1 92.56 110 VAL B O 1
ATOM 2394 N N . SER B 1 111 ? 3.664 -35 -15.445 1 90.06 111 SER B N 1
ATOM 2395 C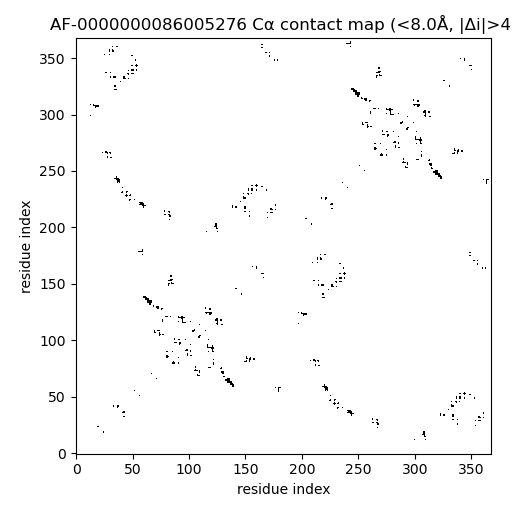 CA . SER B 1 111 ? 3.4 -35.75 -16.656 1 90.06 111 SER B CA 1
ATOM 2396 C C . SER B 1 111 ? 2.432 -35.031 -17.578 1 90.06 111 SER B C 1
ATOM 2398 O O . SER B 1 111 ? 1.593 -34.25 -17.109 1 90.06 111 SER B O 1
ATOM 2400 N N . PHE B 1 112 ? 2.566 -35.281 -18.828 1 89.06 112 PHE B N 1
ATOM 2401 C CA . PHE B 1 112 ? 1.709 -34.656 -19.844 1 89.06 112 PHE B CA 1
ATOM 2402 C C . PHE B 1 112 ? 0.276 -35.188 -19.719 1 89.06 112 PHE B C 1
ATOM 2404 O O . PHE B 1 112 ? -0.661 -34.531 -20.172 1 89.06 112 PHE B O 1
ATOM 2411 N N . LYS B 1 113 ? 0.204 -36.281 -19.062 1 89.19 113 LYS B N 1
ATOM 2412 C CA . LYS B 1 113 ? -1.123 -36.844 -18.844 1 89.19 113 LYS B CA 1
ATOM 2413 C C . LYS B 1 113 ? -1.871 -36.094 -17.75 1 89.19 113 LYS B C 1
ATOM 2415 O O . LYS B 1 113 ? -3.084 -35.906 -17.844 1 89.19 113 LYS B O 1
ATOM 2420 N N . ILE B 1 114 ? -1.193 -35.625 -16.688 1 93.06 114 ILE B N 1
ATOM 2421 C CA . ILE B 1 114 ? -1.789 -35.031 -15.508 1 93.06 114 ILE B CA 1
ATOM 2422 C C . ILE B 1 114 ? -1.97 -33.531 -15.742 1 93.06 114 ILE B C 1
ATOM 2424 O O . ILE B 1 114 ? -2.895 -32.906 -15.195 1 93.06 114 ILE B O 1
ATOM 2428 N N . ALA B 1 115 ? -1.118 -32.938 -16.562 1 94.06 115 ALA B N 1
ATOM 2429 C CA . ALA B 1 115 ? -1.081 -31.484 -16.766 1 94.06 115 ALA B CA 1
ATOM 2430 C C . ALA B 1 115 ? -2.443 -30.953 -17.203 1 94.06 115 ALA B C 1
ATOM 2432 O O . ALA B 1 115 ? -2.916 -29.938 -16.688 1 94.06 115 ALA B O 1
ATOM 2433 N N . PRO B 1 116 ? -3.115 -31.672 -18.109 1 93.62 116 PRO B N 1
ATOM 2434 C CA . PRO B 1 116 ? -4.438 -31.188 -18.5 1 93.62 116 PRO B CA 1
ATOM 2435 C C . PRO B 1 116 ? -5.43 -31.156 -17.344 1 93.62 116 PRO B C 1
ATOM 2437 O O . PRO B 1 116 ? -6.25 -30.25 -17.25 1 93.62 116 PRO B O 1
ATOM 2440 N N . LYS B 1 117 ? -5.395 -32.125 -16.5 1 95 117 LYS B N 1
ATOM 2441 C CA . LYS B 1 117 ? -6.285 -32.156 -15.352 1 95 117 LYS B CA 1
ATOM 2442 C C . LYS B 1 117 ? -5.977 -31.031 -14.375 1 95 117 LYS B C 1
ATOM 2444 O O . LYS B 1 117 ? -6.891 -30.391 -13.836 1 95 117 LYS B O 1
ATOM 2449 N N . MET B 1 118 ? -4.68 -30.797 -14.125 1 96.06 118 MET B N 1
ATOM 2450 C CA . MET B 1 118 ? -4.258 -29.672 -13.312 1 96.06 118 MET B CA 1
ATOM 2451 C C . MET B 1 118 ? -4.816 -28.359 -13.867 1 96.06 118 MET B C 1
ATOM 2453 O O . MET B 1 118 ? -5.363 -27.547 -13.117 1 96.06 118 MET B O 1
ATOM 2457 N N . ALA B 1 119 ? -4.602 -28.203 -15.164 1 95.62 119 ALA B N 1
ATOM 2458 C CA . ALA B 1 119 ? -5.055 -26.984 -15.836 1 95.62 119 ALA B CA 1
ATOM 2459 C C . ALA B 1 119 ? -6.566 -26.812 -15.695 1 95.62 119 ALA B C 1
ATOM 2461 O O . ALA B 1 119 ? -7.055 -25.703 -15.461 1 95.62 119 ALA B O 1
ATOM 2462 N N . GLU B 1 120 ? -7.266 -27.891 -15.844 1 94.88 120 GLU B N 1
ATOM 2463 C CA . GLU B 1 120 ? -8.711 -27.859 -15.68 1 94.88 120 GLU B CA 1
ATOM 2464 C C . GLU B 1 120 ? -9.102 -27.359 -14.281 1 94.88 120 GLU B C 1
ATOM 2466 O O . GLU B 1 120 ? -9.977 -26.516 -14.141 1 94.88 120 GLU B O 1
ATOM 2471 N N . GLY B 1 121 ? -8.445 -27.875 -13.273 1 96.06 121 GLY B N 1
ATOM 2472 C CA . GLY B 1 121 ? -8.695 -27.453 -11.906 1 96.06 121 GLY B CA 1
ATOM 2473 C C . GLY B 1 121 ? -8.375 -25.984 -11.68 1 96.06 121 GLY B C 1
ATOM 2474 O O . GLY B 1 121 ? -8.867 -25.375 -10.719 1 96.06 121 GLY B O 1
ATOM 2475 N N . LEU B 1 122 ? -7.602 -25.422 -12.5 1 96.44 122 LEU B N 1
ATOM 2476 C CA . LEU B 1 122 ? -7.191 -24.031 -12.414 1 96.44 122 LEU B CA 1
ATOM 2477 C C . LEU B 1 122 ? -7.969 -23.172 -13.406 1 96.44 122 LEU B C 1
ATOM 2479 O O . LEU B 1 122 ? -7.699 -21.969 -13.539 1 96.44 122 LEU B O 1
ATOM 2483 N N . SER B 1 123 ? -8.875 -23.75 -14.117 1 94.56 123 SER B N 1
ATOM 2484 C CA . SER B 1 123 ? -9.688 -23.078 -15.133 1 94.56 123 SER B CA 1
ATOM 2485 C C . SER B 1 123 ? -8.812 -22.438 -16.203 1 94.56 123 SER B C 1
ATOM 2487 O O . SER B 1 123 ? -9 -21.281 -16.547 1 94.56 123 SER B O 1
ATOM 2489 N N . LEU B 1 124 ? -7.883 -23.219 -16.594 1 94.19 124 LEU B N 1
ATOM 2490 C CA . LEU B 1 124 ? -6.957 -22.781 -17.641 1 94.19 124 LEU B CA 1
ATOM 2491 C C . LEU B 1 124 ? -6.984 -23.734 -18.828 1 94.19 124 LEU B C 1
ATOM 2493 O O . LEU B 1 124 ? -7.387 -24.891 -18.688 1 94.19 124 LEU B O 1
ATOM 2497 N N . HIS B 1 125 ? -6.531 -23.156 -19.938 1 90.44 125 HIS B N 1
ATOM 2498 C CA . HIS B 1 125 ? -6.168 -24.047 -21.047 1 90.44 125 HIS B CA 1
ATOM 2499 C C . HIS B 1 125 ? -4.898 -24.828 -20.719 1 90.44 125 HIS B C 1
ATOM 2501 O O . HIS B 1 125 ? -3.951 -24.281 -20.156 1 90.44 125 HIS B O 1
ATOM 2507 N N . TYR B 1 126 ? -4.879 -26.156 -21.078 1 86.25 126 TYR B N 1
ATOM 2508 C CA . TYR B 1 126 ? -3.783 -27.016 -20.672 1 86.25 126 TYR B CA 1
ATOM 2509 C C . TYR B 1 126 ? -2.449 -26.5 -21.188 1 86.25 126 TYR B C 1
ATOM 2511 O O . TYR B 1 126 ? -1.406 -26.719 -20.562 1 86.25 126 TYR B O 1
ATOM 2519 N N . ARG B 1 127 ? -2.387 -25.812 -22.312 1 87.81 127 ARG B N 1
ATOM 2520 C CA . ARG B 1 127 ? -1.155 -25.344 -22.938 1 87.81 127 ARG B CA 1
ATOM 2521 C C . ARG B 1 127 ? -0.42 -24.344 -22.047 1 87.81 127 ARG B C 1
ATOM 2523 O O . ARG B 1 127 ? 0.793 -24.172 -22.172 1 87.81 127 ARG B O 1
ATOM 2530 N N . VAL B 1 128 ? -1.214 -23.75 -21.188 1 90.38 128 VAL B N 1
ATOM 2531 C CA . VAL B 1 128 ? -0.638 -22.734 -20.312 1 90.38 128 VAL B CA 1
ATOM 2532 C C . VAL B 1 128 ? 0.391 -23.375 -19.375 1 90.38 128 VAL B C 1
ATOM 2534 O O . VAL B 1 128 ? 1.37 -22.734 -18.984 1 90.38 128 VAL B O 1
ATOM 2537 N N . LEU B 1 129 ? 0.194 -24.656 -19.031 1 92.5 129 LEU B N 1
ATOM 2538 C CA . LEU B 1 129 ? 1.072 -25.312 -18.078 1 92.5 129 LEU B CA 1
ATOM 2539 C C . LEU B 1 129 ? 2.205 -26.047 -18.797 1 92.5 129 LEU B C 1
ATOM 2541 O O . LEU B 1 129 ? 3.119 -26.562 -18.141 1 92.5 129 LEU B O 1
ATOM 2545 N N . LEU B 1 130 ? 2.176 -26.047 -20.125 1 88.62 130 LEU B N 1
ATOM 2546 C CA . LEU B 1 130 ? 3.205 -26.75 -20.875 1 88.62 130 LEU B CA 1
ATOM 2547 C C . LEU B 1 130 ? 4.477 -25.922 -20.969 1 88.62 130 LEU B C 1
ATOM 2549 O O . LEU B 1 130 ? 4.41 -24.688 -21.031 1 88.62 130 LEU B O 1
ATOM 2553 N N . PRO B 1 131 ? 5.637 -26.656 -20.891 1 85.44 131 PRO B N 1
ATOM 2554 C CA . PRO B 1 131 ? 6.906 -25.922 -20.984 1 85.44 131 PRO B CA 1
ATOM 2555 C C . PRO B 1 131 ? 7.105 -25.234 -22.328 1 85.44 131 PRO B C 1
ATOM 2557 O O . PRO B 1 131 ? 6.477 -25.609 -23.312 1 85.44 131 PRO B O 1
ATOM 2560 N N . THR B 1 132 ? 7.836 -24.172 -22.234 1 78.88 132 THR B N 1
ATOM 2561 C CA . THR B 1 132 ? 8.234 -23.484 -23.453 1 78.88 132 THR B CA 1
ATOM 2562 C C . THR B 1 132 ? 9.734 -23.656 -23.703 1 78.88 132 THR B C 1
ATOM 2564 O O . THR B 1 132 ? 10.484 -24.016 -22.797 1 78.88 132 THR B O 1
ATOM 2567 N N . SER B 1 133 ? 10.141 -23.656 -24.953 1 81 133 SER B N 1
ATOM 2568 C CA . SER B 1 133 ? 11.547 -23.781 -25.312 1 81 133 SER B CA 1
ATOM 2569 C C . SER B 1 133 ? 12.305 -22.484 -25.016 1 81 133 SER B C 1
ATOM 2571 O O . SER B 1 133 ? 13.531 -22.438 -25.156 1 81 133 SER B O 1
ATOM 2573 N N . LYS B 1 134 ? 11.609 -21.578 -24.578 1 79.25 134 LYS B N 1
ATOM 2574 C CA . LYS B 1 134 ? 12.242 -20.281 -24.344 1 79.25 134 LYS B CA 1
ATOM 2575 C C . LYS B 1 134 ? 12.688 -20.141 -22.891 1 79.25 134 LYS B C 1
ATOM 2577 O O . LYS B 1 134 ? 12.117 -20.766 -22 1 79.25 134 LYS B O 1
ATOM 2582 N N . ALA B 1 135 ? 13.797 -19.438 -22.703 1 80 135 ALA B N 1
ATOM 2583 C CA . ALA B 1 135 ? 14.234 -19.078 -21.359 1 80 135 ALA B CA 1
ATOM 2584 C C . ALA B 1 135 ? 13.148 -18.297 -20.625 1 80 135 ALA B C 1
ATOM 2586 O O . ALA B 1 135 ? 12.492 -17.422 -21.203 1 80 135 ALA B O 1
ATOM 2587 N N . GLU B 1 136 ? 12.836 -18.766 -19.469 1 79.56 136 GLU B N 1
ATOM 2588 C CA . GLU B 1 136 ? 11.852 -18.062 -18.641 1 79.56 136 GLU B CA 1
ATOM 2589 C C . GLU B 1 136 ? 12.5 -17.438 -17.406 1 79.56 136 GLU B C 1
ATOM 2591 O O . GLU B 1 136 ? 13.5 -17.953 -16.906 1 79.56 136 GLU B O 1
ATOM 2596 N N . ARG B 1 137 ? 11.914 -16.297 -17.094 1 79 137 ARG B N 1
ATOM 2597 C CA . ARG B 1 137 ? 12.367 -15.617 -15.883 1 79 137 ARG B CA 1
ATOM 2598 C C . ARG B 1 137 ? 11.836 -16.312 -14.633 1 79 137 ARG B C 1
ATOM 2600 O O . ARG B 1 137 ? 10.648 -16.625 -14.547 1 79 137 ARG B O 1
ATOM 2607 N N . TYR B 1 138 ? 12.797 -16.688 -13.867 1 77.31 138 TYR B N 1
ATOM 2608 C CA . TYR B 1 138 ? 12.398 -17.328 -12.617 1 77.31 138 TYR B CA 1
ATOM 2609 C C . TYR B 1 138 ? 13.117 -16.703 -11.43 1 77.31 138 TYR B C 1
ATOM 2611 O O . TYR B 1 138 ? 14.195 -16.125 -11.578 1 77.31 138 TYR B O 1
ATOM 2619 N N . CYS B 1 139 ? 12.328 -16.641 -10.312 1 81.75 139 CYS B N 1
ATOM 2620 C CA . CYS B 1 139 ? 12.938 -16.234 -9.055 1 81.75 139 CYS B CA 1
ATOM 2621 C C . CYS B 1 139 ? 13.094 -17.438 -8.117 1 81.75 139 CYS B C 1
ATOM 2623 O O . CYS B 1 139 ? 12.539 -18.5 -8.383 1 81.75 139 CYS B O 1
ATOM 2625 N N . GLU B 1 140 ? 13.906 -17.312 -7.082 1 80.25 140 GLU B N 1
ATOM 2626 C CA . GLU B 1 140 ? 14.117 -18.359 -6.098 1 80.25 140 GLU B CA 1
ATOM 2627 C C . GLU B 1 140 ? 12.789 -18.859 -5.535 1 80.25 140 GLU B C 1
ATOM 2629 O O . GLU B 1 140 ? 11.836 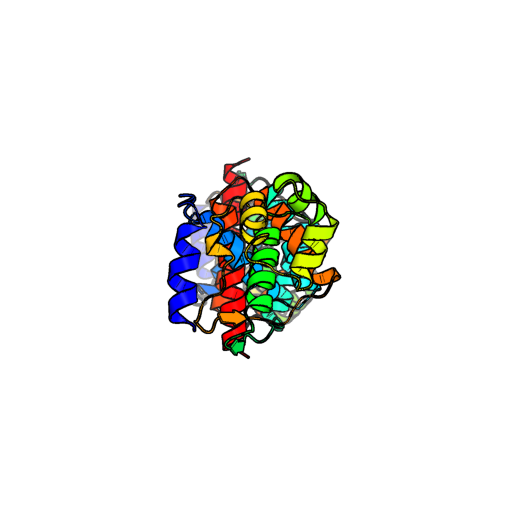-18.094 -5.406 1 80.25 140 GLU B O 1
ATOM 2634 N N . ASP B 1 141 ? 12.789 -20.109 -5.293 1 80.56 141 ASP B N 1
ATOM 2635 C CA . ASP B 1 141 ? 11.586 -20.734 -4.758 1 80.56 141 ASP B CA 1
ATOM 2636 C C . ASP B 1 141 ? 11.266 -20.203 -3.361 1 80.56 141 ASP B C 1
ATOM 2638 O O . ASP B 1 141 ? 12.172 -19.844 -2.607 1 80.56 141 ASP B O 1
ATOM 2642 N N . GLU B 1 142 ? 10.039 -20.141 -3.096 1 86.75 142 GLU B N 1
ATOM 2643 C CA . GLU B 1 142 ? 9.547 -19.75 -1.778 1 86.75 142 GLU B CA 1
ATOM 2644 C C . GLU B 1 142 ? 9.555 -20.922 -0.811 1 86.75 142 GLU B C 1
ATOM 2646 O O . GLU B 1 142 ? 9.414 -22.078 -1.225 1 86.75 142 GLU B O 1
ATOM 2651 N N . ASP B 1 143 ? 9.766 -20.609 0.426 1 89.56 143 ASP B N 1
ATOM 2652 C CA . ASP B 1 143 ? 9.555 -21.656 1.427 1 89.56 143 ASP B CA 1
ATOM 2653 C C . ASP B 1 143 ? 8.078 -21.734 1.816 1 89.56 143 ASP B C 1
ATOM 2655 O O . ASP B 1 143 ? 7.234 -21.047 1.239 1 89.56 143 ASP B O 1
ATOM 2659 N N . GLY B 1 144 ? 7.77 -22.672 2.652 1 91.88 144 GLY B N 1
ATOM 2660 C CA . GLY B 1 144 ? 6.391 -22.922 3.035 1 91.88 144 GLY B CA 1
ATOM 2661 C C . GLY B 1 144 ? 5.684 -21.688 3.555 1 91.88 144 GLY B C 1
ATOM 2662 O O . GLY B 1 144 ? 4.531 -21.422 3.199 1 91.88 144 GLY B O 1
ATOM 2663 N N . GLU B 1 145 ? 6.383 -20.906 4.406 1 93.75 145 GLU B N 1
ATOM 2664 C CA . GLU B 1 145 ? 5.789 -19.719 5.004 1 93.75 145 GLU B CA 1
ATOM 2665 C C . GLU B 1 145 ? 5.523 -18.641 3.949 1 93.75 145 GLU B C 1
ATOM 2667 O O . GLU B 1 145 ? 4.477 -18 3.967 1 93.75 145 GLU B O 1
ATOM 2672 N N . GLY B 1 146 ? 6.488 -18.5 3.062 1 94.56 146 GLY B N 1
ATOM 2673 C CA . GLY B 1 146 ? 6.305 -17.562 1.968 1 94.56 146 GLY B CA 1
ATOM 2674 C C . GLY B 1 146 ? 5.141 -17.922 1.064 1 94.56 146 GLY B C 1
ATOM 2675 O O . GLY B 1 146 ? 4.379 -17.031 0.651 1 94.56 146 GLY B O 1
ATOM 2676 N N . GLU B 1 147 ? 5 -19.156 0.783 1 94.88 147 GLU B N 1
ATOM 2677 C CA . GLU B 1 147 ? 3.9 -19.625 -0.058 1 94.88 147 GLU B CA 1
ATOM 2678 C C . GLU B 1 147 ? 2.553 -19.359 0.604 1 94.88 147 GLU B C 1
ATOM 2680 O O . GLU B 1 147 ? 1.603 -18.938 -0.057 1 94.88 147 GLU B O 1
ATOM 2685 N N . LYS B 1 148 ? 2.496 -19.641 1.874 1 96.19 148 LYS B N 1
ATOM 2686 C CA . LYS B 1 148 ? 1.259 -19.406 2.613 1 96.19 148 LYS B CA 1
ATOM 2687 C C . LYS B 1 148 ? 0.866 -17.938 2.586 1 96.19 148 LYS B C 1
ATOM 2689 O O . LYS B 1 148 ? -0.312 -17.609 2.434 1 96.19 148 LYS B O 1
ATOM 2694 N N . LYS B 1 149 ? 1.837 -17.078 2.807 1 96.94 149 LYS B N 1
ATOM 2695 C CA . LYS B 1 149 ? 1.582 -15.648 2.807 1 96.94 149 LYS B CA 1
ATOM 2696 C C . LYS B 1 149 ? 1.081 -15.18 1.445 1 96.94 149 LYS B C 1
ATOM 2698 O O . LYS B 1 149 ? 0.11 -14.422 1.361 1 96.94 149 LYS B O 1
ATOM 2703 N N . ILE B 1 150 ? 1.732 -15.633 0.398 1 97.62 150 ILE B N 1
ATOM 2704 C CA . ILE B 1 150 ? 1.323 -15.266 -0.954 1 97.62 150 ILE B CA 1
ATOM 2705 C C . ILE B 1 150 ? -0.107 -15.734 -1.205 1 97.62 150 ILE B C 1
ATOM 2707 O O . ILE B 1 150 ? -0.925 -14.992 -1.753 1 97.62 150 ILE B O 1
ATOM 2711 N N . LEU B 1 151 ? -0.361 -16.938 -0.8 1 98.06 151 LEU B N 1
ATOM 2712 C CA . LEU B 1 151 ? -1.712 -17.453 -0.954 1 98.06 151 LEU B CA 1
ATOM 2713 C C . LEU B 1 151 ? -2.725 -16.578 -0.226 1 98.06 151 LEU B C 1
ATOM 2715 O O . LEU B 1 151 ? -3.791 -16.281 -0.766 1 98.06 151 LEU B O 1
ATOM 2719 N N . SER B 1 152 ? -2.398 -16.203 1.022 1 98.19 152 SER B N 1
ATOM 2720 C CA . SER B 1 152 ? -3.287 -15.352 1.81 1 98.19 152 SER B CA 1
ATOM 2721 C C . SER B 1 152 ? -3.562 -14.031 1.101 1 98.19 152 SER B C 1
ATOM 2723 O O . SER B 1 152 ? -4.711 -13.578 1.036 1 98.19 152 SER B O 1
ATOM 2725 N N . ILE B 1 153 ? -2.541 -13.414 0.605 1 98.5 153 ILE B N 1
ATOM 2726 C CA . ILE B 1 153 ? -2.682 -12.148 -0.104 1 98.5 153 ILE B CA 1
ATOM 2727 C C . ILE B 1 153 ? -3.588 -12.336 -1.318 1 98.5 153 ILE B C 1
ATOM 2729 O O . ILE B 1 153 ? -4.512 -11.547 -1.538 1 98.5 153 ILE B O 1
ATOM 2733 N N . MET B 1 154 ? -3.375 -13.422 -2.062 1 98.38 154 MET B N 1
ATOM 2734 C CA . MET B 1 154 ? -4.113 -13.633 -3.305 1 98.38 154 MET B CA 1
ATOM 2735 C C . MET B 1 154 ? -5.578 -13.945 -3.023 1 98.38 154 MET B C 1
ATOM 2737 O O . MET B 1 154 ? -6.461 -13.57 -3.795 1 98.38 154 MET B O 1
ATOM 2741 N N . ARG B 1 155 ? -5.816 -14.641 -1.968 1 97.94 155 ARG B N 1
ATOM 2742 C CA . ARG B 1 155 ? -7.199 -14.891 -1.576 1 97.94 155 ARG B CA 1
ATOM 2743 C C . ARG B 1 155 ? -7.934 -13.586 -1.294 1 97.94 155 ARG B C 1
ATOM 2745 O O . ARG B 1 155 ? -9.07 -13.398 -1.737 1 97.94 155 ARG B O 1
ATOM 2752 N N . GLU B 1 156 ? -7.301 -12.742 -0.521 1 97.94 156 GLU B N 1
ATOM 2753 C CA . GLU B 1 156 ? -7.891 -11.438 -0.248 1 97.94 156 GLU B CA 1
ATOM 2754 C C . GLU B 1 156 ? -8.047 -10.617 -1.529 1 97.94 156 GLU B C 1
ATOM 2756 O O . GLU B 1 156 ? -9.047 -9.93 -1.715 1 97.94 156 GLU B O 1
ATOM 2761 N N . TYR B 1 157 ? -7.102 -10.703 -2.389 1 98.31 157 TYR B N 1
ATOM 2762 C CA . TYR B 1 157 ? -7.117 -9.992 -3.66 1 98.31 157 TYR B CA 1
ATOM 2763 C C . TYR B 1 157 ? -8.32 -10.398 -4.5 1 98.31 157 TYR B C 1
ATOM 2765 O O . TYR B 1 157 ? -8.969 -9.555 -5.121 1 98.31 157 TYR B O 1
ATOM 2773 N N . GLN B 1 158 ? -8.578 -11.68 -4.512 1 96.12 158 GLN B N 1
ATOM 2774 C CA . GLN B 1 158 ? -9.695 -12.195 -5.297 1 96.12 158 GLN B CA 1
ATOM 2775 C C . GLN B 1 158 ? -11.031 -11.68 -4.762 1 96.12 158 GLN B C 1
ATOM 2777 O O . GLN B 1 158 ? -12 -11.562 -5.512 1 96.12 158 GLN B O 1
ATOM 2782 N N . LYS B 1 159 ? -11.062 -11.344 -3.551 1 96.75 159 LYS B N 1
ATOM 2783 C CA . LYS B 1 159 ? -12.297 -10.898 -2.91 1 96.75 159 LYS B CA 1
ATOM 2784 C C . LYS B 1 159 ? -12.562 -9.422 -3.209 1 96.75 159 LYS B C 1
ATOM 2786 O O . LYS B 1 159 ? -13.656 -8.914 -2.924 1 96.75 159 LYS B O 1
ATOM 2791 N N . ILE B 1 160 ? -11.555 -8.742 -3.652 1 96.75 160 ILE B N 1
ATOM 2792 C CA . ILE B 1 160 ? -11.758 -7.336 -3.973 1 96.75 160 ILE B CA 1
ATOM 2793 C C . ILE B 1 160 ? -12.758 -7.203 -5.117 1 96.75 160 ILE B C 1
ATOM 2795 O O . ILE B 1 160 ? -12.523 -7.719 -6.215 1 96.75 160 ILE B O 1
ATOM 2799 N N . ASP B 1 161 ? -13.883 -6.547 -4.969 1 93.25 161 ASP B N 1
ATOM 2800 C CA . ASP B 1 161 ? -14.953 -6.461 -5.957 1 93.25 161 ASP B CA 1
ATOM 2801 C C . ASP B 1 161 ? -14.742 -5.273 -6.898 1 93.25 161 ASP B C 1
ATOM 2803 O O . ASP B 1 161 ? -15.258 -5.262 -8.016 1 93.25 161 ASP B O 1
ATOM 2807 N N . ASN B 1 162 ? -14.016 -4.254 -6.441 1 94.38 162 ASN B N 1
ATOM 2808 C CA . ASN B 1 162 ? -13.758 -3.07 -7.25 1 94.38 162 ASN B CA 1
ATOM 2809 C C . ASN B 1 162 ? -12.508 -3.244 -8.109 1 94.38 162 ASN B C 1
ATOM 2811 O O . ASN B 1 162 ? -11.398 -3.35 -7.59 1 94.38 162 ASN B O 1
ATOM 2815 N N . GLN B 1 163 ? -12.703 -3.348 -9.438 1 94.81 163 GLN B N 1
ATOM 2816 C CA . GLN B 1 163 ? -11.602 -3.609 -10.359 1 94.81 163 GLN B CA 1
ATOM 2817 C C . GLN B 1 163 ? -10.547 -2.51 -10.281 1 94.81 163 GLN B C 1
ATOM 2819 O O . GLN B 1 163 ? -9.352 -2.779 -10.422 1 94.81 163 GLN B O 1
ATOM 2824 N N . LYS B 1 164 ? -10.961 -1.245 -10.117 1 95.38 164 LYS B N 1
ATOM 2825 C CA . LYS B 1 164 ? -10.008 -0.144 -10.008 1 95.38 164 LYS B CA 1
ATOM 2826 C C . LYS B 1 164 ? -9.062 -0.35 -8.828 1 95.38 164 LYS B C 1
ATOM 2828 O O . LYS B 1 164 ? -7.867 -0.066 -8.922 1 95.38 164 LYS B O 1
ATOM 2833 N N . LEU B 1 165 ? -9.648 -0.791 -7.727 1 97 165 LEU B N 1
ATOM 2834 C CA . LEU B 1 165 ? -8.836 -1.05 -6.543 1 97 165 LEU B CA 1
ATOM 2835 C C . LEU B 1 165 ? -7.836 -2.17 -6.809 1 97 165 LEU B C 1
ATOM 2837 O O . LEU B 1 165 ? -6.676 -2.084 -6.391 1 97 165 LEU B O 1
ATOM 2841 N N . LYS B 1 166 ? -8.211 -3.256 -7.48 1 97.06 166 LYS B N 1
ATOM 2842 C CA . LYS B 1 166 ? -7.309 -4.344 -7.852 1 97.06 166 LYS B CA 1
ATOM 2843 C C . LYS B 1 166 ? -6.152 -3.834 -8.711 1 97.06 166 LYS B C 1
ATOM 2845 O O . LYS B 1 166 ? -4.992 -4.152 -8.445 1 97.06 166 LYS B O 1
ATOM 2850 N N . ASP B 1 167 ? -6.539 -3.033 -9.664 1 97 167 ASP B N 1
ATOM 2851 C CA . ASP B 1 167 ? -5.543 -2.49 -10.586 1 97 167 ASP B CA 1
ATOM 2852 C C . ASP B 1 167 ? -4.559 -1.582 -9.852 1 97 167 ASP B C 1
ATOM 2854 O O . ASP B 1 167 ? -3.367 -1.57 -10.156 1 97 167 ASP B O 1
ATOM 2858 N N . LEU B 1 168 ? -5.113 -0.8 -8.945 1 97.19 168 LEU B N 1
ATOM 2859 C CA . LEU B 1 168 ? -4.277 0.111 -8.172 1 97.19 168 LEU B CA 1
ATOM 2860 C C . LEU B 1 168 ? -3.24 -0.659 -7.359 1 97.19 168 LEU B C 1
ATOM 2862 O O . LEU B 1 168 ? -2.059 -0.303 -7.355 1 97.19 168 LEU B O 1
ATOM 2866 N N . LEU B 1 169 ? -3.666 -1.72 -6.688 1 97.94 169 LEU B N 1
ATOM 2867 C CA . LEU B 1 169 ? -2.758 -2.525 -5.879 1 97.94 169 LEU B CA 1
ATOM 2868 C C . LEU B 1 169 ? -1.683 -3.17 -6.746 1 97.94 169 LEU B C 1
ATOM 2870 O O . LEU B 1 169 ? -0.494 -3.1 -6.426 1 97.94 169 LEU B O 1
ATOM 2874 N N . TYR B 1 170 ? -2.148 -3.779 -7.844 1 97.31 170 TYR B N 1
ATOM 2875 C CA . TYR B 1 170 ? -1.224 -4.426 -8.766 1 97.31 170 TYR B CA 1
ATOM 2876 C C . TYR B 1 170 ? -0.189 -3.432 -9.289 1 97.31 170 TYR B C 1
ATOM 2878 O O . TYR B 1 170 ? 1.013 -3.709 -9.258 1 97.31 170 TYR B O 1
ATOM 2886 N N . SER B 1 171 ? -0.646 -2.279 -9.766 1 97.31 171 SER B N 1
ATOM 2887 C CA . SER B 1 171 ? 0.245 -1.278 -10.344 1 97.31 171 SER B CA 1
ATOM 2888 C C . SER B 1 171 ? 1.228 -0.749 -9.305 1 97.31 171 SER B C 1
ATOM 2890 O O . SER B 1 171 ? 2.408 -0.556 -9.602 1 97.31 171 SER B O 1
ATOM 2892 N N . PHE B 1 172 ? 0.729 -0.511 -8.109 1 98.31 172 PHE B N 1
ATOM 2893 C CA . PHE B 1 172 ? 1.572 -0.001 -7.035 1 98.31 172 PHE B CA 1
ATOM 2894 C C . PHE B 1 172 ? 2.711 -0.969 -6.734 1 98.31 172 PHE B C 1
ATOM 2896 O O . PHE B 1 172 ? 3.883 -0.591 -6.781 1 98.31 172 PHE B O 1
ATOM 2903 N N . LEU B 1 173 ? 2.447 -2.252 -6.512 1 97.94 173 LEU B N 1
ATOM 2904 C CA . LEU B 1 173 ? 3.451 -3.236 -6.125 1 97.94 173 LEU B CA 1
ATOM 2905 C C . LEU B 1 173 ? 4.41 -3.516 -7.277 1 97.94 173 LEU B C 1
ATOM 2907 O O . LEU B 1 173 ? 5.621 -3.635 -7.066 1 97.94 173 LEU B O 1
ATOM 2911 N N . SER B 1 174 ? 3.82 -3.662 -8.461 1 97.25 174 SER B N 1
ATOM 2912 C CA . SER B 1 174 ? 4.652 -3.93 -9.633 1 97.25 174 SER B CA 1
A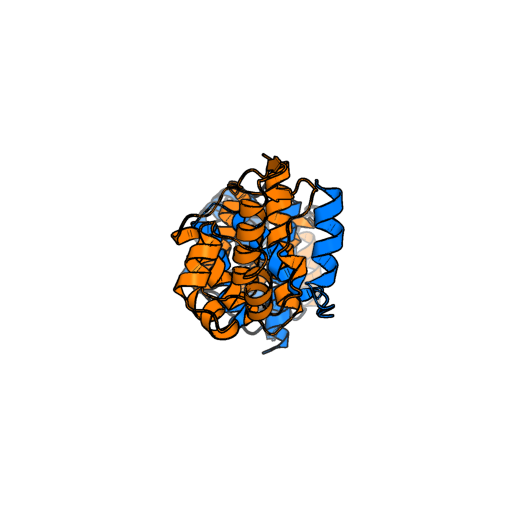TOM 2913 C C . SER B 1 174 ? 5.68 -2.826 -9.844 1 97.25 174 SER B C 1
ATOM 2915 O O . SER B 1 174 ? 6.852 -3.105 -10.109 1 97.25 174 SER B O 1
ATOM 2917 N N . GLU B 1 175 ? 5.277 -1.542 -9.703 1 97.06 175 GLU B N 1
ATOM 2918 C CA . GLU B 1 175 ? 6.184 -0.417 -9.906 1 97.06 175 GLU B CA 1
ATOM 2919 C C . GLU B 1 175 ? 7.227 -0.339 -8.797 1 97.06 175 GLU B C 1
ATOM 2921 O O . GLU B 1 175 ? 8.391 -0.008 -9.047 1 97.06 175 GLU B O 1
ATOM 2926 N N . VAL B 1 176 ? 6.781 -0.576 -7.578 1 97.25 176 VAL B N 1
ATOM 2927 C CA . VAL B 1 176 ? 7.707 -0.56 -6.449 1 97.25 176 VAL B CA 1
ATOM 2928 C C . VAL B 1 176 ? 8.828 -1.568 -6.688 1 97.25 176 VAL B C 1
ATOM 2930 O O . VAL B 1 176 ? 10.008 -1.254 -6.496 1 97.25 176 VAL B O 1
ATOM 2933 N N . VAL B 1 177 ? 8.5 -2.752 -7.102 1 96.25 177 VAL B N 1
ATOM 2934 C CA . VAL B 1 177 ? 9.484 -3.805 -7.348 1 96.25 177 VAL B CA 1
ATOM 2935 C C . VAL B 1 177 ? 10.391 -3.408 -8.508 1 96.25 177 VAL B C 1
ATOM 2937 O O . VAL B 1 177 ? 11.602 -3.605 -8.453 1 96.25 177 VAL B O 1
ATOM 2940 N N . LYS B 1 178 ? 9.766 -2.881 -9.57 1 95.06 178 LYS B N 1
ATOM 2941 C CA . LYS B 1 178 ? 10.539 -2.451 -10.734 1 95.06 178 LYS B CA 1
ATOM 2942 C C . LYS B 1 178 ? 11.586 -1.412 -10.352 1 95.06 178 LYS B C 1
ATOM 2944 O O . LYS B 1 178 ? 12.75 -1.517 -10.75 1 95.06 178 LYS B O 1
ATOM 2949 N N . ILE B 1 179 ? 11.188 -0.431 -9.562 1 95.44 179 ILE B N 1
ATOM 2950 C CA . ILE B 1 179 ? 12.094 0.635 -9.148 1 95.44 179 ILE B CA 1
ATOM 2951 C C . ILE B 1 179 ? 13.18 0.063 -8.242 1 95.44 179 ILE B C 1
ATOM 2953 O O . ILE B 1 179 ? 14.344 0.454 -8.336 1 95.44 179 ILE B O 1
ATOM 2957 N N . SER B 1 180 ? 12.742 -0.813 -7.336 1 92.56 180 SER B N 1
ATOM 2958 C CA . SER B 1 180 ? 13.703 -1.419 -6.414 1 92.56 180 SER B CA 1
ATOM 2959 C C . SER B 1 180 ? 14.734 -2.254 -7.164 1 92.56 180 SER B C 1
ATOM 2961 O O . SER B 1 180 ? 15.875 -2.393 -6.711 1 92.56 180 SER B O 1
ATOM 2963 N N . GLU B 1 181 ? 14.328 -2.91 -8.227 1 89.94 181 GLU B N 1
ATOM 2964 C CA . GLU B 1 181 ? 15.234 -3.709 -9.047 1 89.94 181 GLU B CA 1
ATOM 2965 C C . GLU B 1 181 ? 16.266 -2.83 -9.75 1 89.94 181 GLU B C 1
ATOM 2967 O O . GLU B 1 181 ? 17.422 -3.234 -9.914 1 89.94 181 GLU B O 1
ATOM 2972 N N . GLU B 1 182 ? 15.867 -1.633 -10.156 1 86.5 182 GLU B N 1
ATOM 2973 C CA . GLU B 1 182 ? 16.75 -0.696 -10.836 1 86.5 182 GLU B CA 1
ATOM 2974 C C . GLU B 1 182 ? 17.812 -0.142 -9.883 1 86.5 182 GLU B C 1
ATOM 2976 O O . GLU B 1 182 ? 18.906 0.231 -10.312 1 86.5 182 GLU B O 1
ATOM 2981 N N . LYS B 1 183 ? 17.547 -0.005 -8.617 1 78.12 183 LYS B N 1
ATOM 2982 C CA . LYS B 1 183 ? 18.484 0.524 -7.629 1 78.12 183 LYS B CA 1
ATOM 2983 C C . LYS B 1 183 ? 19.484 -0.542 -7.195 1 78.12 183 LYS B C 1
ATOM 2985 O O . LYS B 1 183 ? 20.562 -0.221 -6.688 1 78.12 183 LYS B O 1
ATOM 2990 N N . ALA B 1 184 ? 19.141 -1.879 -7.277 1 66.31 184 ALA B N 1
ATOM 2991 C CA . ALA B 1 184 ? 20.062 -2.953 -6.887 1 66.31 184 ALA B CA 1
ATOM 2992 C C . ALA B 1 184 ? 21.078 -3.238 -7.992 1 66.31 184 ALA B C 1
ATOM 2994 O O . ALA B 1 184 ? 20.766 -3.08 -9.18 1 66.31 184 ALA B O 1
#

Nearest PDB structures (foldseek):
  4ia8-assembly1_A  TM=8.879E-01  e=4.613E-03  Enterobacter sp. RFL1396
  4i6u-assembly1_A  TM=8.576E-01  e=1.054E-02  Enterobacter sp. RFL1396
  3g5g-assembly1_A  TM=8.841E-01  e=1.415E-02  Enterobacter sp. RFL1396
  3g5g-assembly5_I  TM=8.842E-01  e=1.792E-02  Enterobacter sp. RFL1396
  3clc-assembly1_D  TM=8.943E-01  e=2.708E-02  unclassified

Sequence (368 aa):
MAKKLSKDIEKFFPESTNCISSEDKKSFDLVQTLKRIKDWKVRDAVCVLTRFLSEGIQISKVTEEIRPISYQMVQKAKDWRFARGRTQMELADKSGMPHGQVVRYEKGEVSFKIAPKMAEGLSLHYRVLLPTSKAERYCEDEDGEGEKKILSIMREYQKIDNQKLKDLLYSFLSEVVKISEEKAMAKKLSKDIEKFFPESTNCISSEDKKSFDLVQTLKRIKDWKVRDAVCVLTRFLSEGIQISKVTEEIRPISYQMVQKAKDWRFARGRTQMELADKSGMPHGQVVRYEKGEVSFKIAPKMAEGLSLHYRVLLPTSKAERYCEDEDGEGEKKILSIMREYQKIDNQKLKDLLYSFLSEVVKISEEKA

Solvent-accessible surface area (backbone atoms only — not comparable to full-atom values): 19994 Å² total; per-residue (Å²): 116,68,70,63,54,56,60,58,50,54,75,75,46,75,83,60,76,54,68,83,48,74,66,54,49,49,34,37,51,43,44,56,46,54,63,28,51,64,43,63,68,51,52,50,25,50,33,53,46,33,40,33,64,35,75,54,63,56,63,55,66,72,45,76,45,73,66,59,56,46,57,45,28,24,50,45,48,51,45,46,34,30,38,68,35,43,52,68,60,55,35,13,64,60,36,72,43,58,49,67,56,49,52,40,26,64,69,46,64,60,46,84,79,52,44,44,41,55,21,50,29,65,75,40,28,42,70,72,43,49,64,64,97,56,64,43,81,41,60,74,81,69,52,72,69,54,48,51,51,52,29,52,33,29,40,29,49,69,55,35,81,51,64,68,59,53,49,48,53,48,50,51,53,48,49,51,51,53,54,47,55,70,75,100,117,68,70,64,54,56,61,58,52,53,76,75,47,74,82,60,75,55,69,83,47,75,68,54,50,50,35,37,50,43,45,56,47,54,62,29,53,64,43,64,70,53,53,50,24,50,33,55,46,34,40,32,64,37,75,55,63,56,64,56,66,72,45,76,44,75,67,58,56,46,57,44,27,25,50,43,47,51,45,47,33,30,38,70,36,43,52,66,60,54,36,13,63,60,36,71,44,59,49,68,57,49,54,40,25,65,71,46,65,61,48,84,80,53,43,44,41,54,20,49,30,64,75,41,25,43,70,74,43,49,63,67,96,57,64,42,79,41,60,72,82,71,52,73,67,54,47,50,51,50,29,52,33,30,40,29,49,67,55,35,81,51,63,67,58,53,49,48,53,46,52,51,53,48,49,52,50,54,54,46,56,70,76,100

pLDDT: mean 88.45, std 15.3, range [27.39, 98.5]

Radius of gyration: 27.01 Å; Cα contacts (8 Å, |Δi|>4): 475; chains: 2; bounding box: 40×84×59 Å

InterPro domains:
  IPR001387 Cro/C1-type, helix-turn-helix domain [PS50943] (83-129)
  IPR001387 Cro/C1-type, helix-turn-helix domain [cd00093] (78-122)
  IPR010982 Lambda repressor-like, DNA-binding domain superfamily [G3DSA:1.10.260.40] (74-180)
  IPR010982 Lambda repressor-like, DNA-binding domain superfamily [SSF47413] (75-133)

Organism: Nephila pilipes (NCBI:txid299642)

Secondary structure (DSSP, 8-state):
-HHHHHHHHHHHS-----PPPHHHHHHHHHHHHHHHB--HHHHHHHHHHHHHHHH---BPPEEEE---HHHHHHHHHHHHHHHTT--HHHHHHHHT--HHHHHHHHTT---TTTHHHHHHHTTS-GGGGS--SS-EEEEPPP-HHHHHHHHHHHHHHHH---HHHHHHHHHHHHHHHHHHHHH-/-HHHHHHHHHHHS--------HHHHHHHHHHHHHHHB--HHHHHHHHHHHHHHHH---BPPEEEE---HHHHHHHHHHHHHHHTT--HHHHHHHHT--HHHHHHHHTT---TTTHHHHHHHTT--GGGGS--SS-EEEEPPP-HHHHHHHHHHHHHHHH---HHHHHHHHHHHHHHHHHHHHH-

Foldseek 3Di:
DVVVVVVVVVVVDPPPVPPQDPVNVVVVVVVVVLVVDPDPVVVVVVVVVVVCLVVDDDDFDKDWDQDPFLQQLLVLLLVLCLLQLHDLVQLCVQLVHDSVVSVVSNVRPNDPVCQCSSQRSSVHHSVSSGDDPGTDIDTDDDDPVRSVVSSVVSVVLVVDPDVVVSVVVVVVVVVSNVVSVVVD/DVVVVVVVVVVVDPPPVPPQDPVNVVVVVVVVVLVVDPDPVVVVVVVVVVVCLVVDDDDFDKDWDDDPFLQQLLVLLLVLCLLQLHDLVQLCVQLVHDSVVSVVSNVRPNDPVCQCSSQRSSVHHSVSSGDDPGTDIDTDDDDPVVSVVSSVVSVVLVVDPDVVVSVVVVVVVVVSNVVSVVVD